Protein AF-G9X1Z3-F1 (afdb_monomer)

Organism: NCBI:txid796937

Foldseek 3Di:
DDAQLRDDLVNLLVLLLVLCVVQDVDPVVSVVVQVLLVQLLVLLVQLCVLLVDPDPLLNSLLNSLSSQLCSQCRPPPPCRLVCSLVVCCVSVVDPDPDPQGSSNLSSLLSNCLDDAQQDDPVNLLSSLSSNLSSLLVCVVVVNVVSSVVSNVVSLVRSVVNCVVVVPPCSVSSVVSSVVSSVVSNVVSD

Radius of gyration: 15.89 Å; Cα contacts (8 Å, |Δi|>4): 219; chains: 1; bounding box: 37×39×38 Å

Sequence (189 aa):
MESIISIKKEKCFKILEKYLEETCKNKKKIKELIKHTERVLKICKKIINCFDINDKYTKKIIYRSAIFHDIGKFKYGEEHNKKAKEVLDKILKEKEESKYGDLEKIYLIIKYHRNEFEPDEDIAIPSAILRIADKIDKINKNKFDEFVDTYTSSMRKIKKNFKENNINDYEKLREACEIVKIQTIIKNI

InterPro domains:
  IPR003607 HD/PDEase domain [SM00471] (29-148)
  IPR006674 HD domain [PF01966] (34-137)
  IPR006674 HD domain [PS51831] (33-139)

Nearest PDB structures (foldseek):
  6e9r-assembly1_B  TM=3.502E-01  e=2.681E+00  synthetic construct
  5cwk-assembly1_A  TM=2.942E-01  e=5.753E+00  synthetic construct
  6g9x-assembly2_B  TM=2.069E-01  e=3.068E+00  Syntrophobacter fumaroxidans MPOB

Solvent-accessible surface area (backbone atoms only — not comparable to full-atom values): 10313 Å² total; per-residue (Å²): 112,83,56,71,79,72,54,52,71,70,56,50,51,52,54,51,50,53,52,44,56,76,52,38,91,51,64,66,61,48,53,52,50,52,55,47,31,54,50,24,38,53,41,34,54,50,29,40,59,62,54,63,69,77,58,68,64,62,54,39,45,40,49,52,23,34,65,45,39,65,68,26,37,73,79,46,52,92,50,9,29,77,40,30,49,69,52,48,52,69,75,62,61,64,80,72,94,56,100,75,37,73,64,51,57,29,31,52,30,22,36,39,42,48,92,65,55,80,63,57,80,96,42,34,65,52,16,50,43,47,28,50,20,55,33,54,45,29,53,85,66,76,33,56,72,66,22,56,56,53,41,53,55,48,51,52,41,50,51,50,41,27,62,77,67,71,45,85,55,52,65,56,48,49,52,16,44,51,54,49,46,51,58,53,52,64,74,75,109

Structure (mmCIF, N/CA/C/O backbone):
data_AF-G9X1Z3-F1
#
_entry.id   AF-G9X1Z3-F1
#
loop_
_atom_site.group_PDB
_atom_site.id
_atom_site.type_symbol
_atom_site.label_atom_id
_atom_site.label_alt_id
_atom_site.label_comp_id
_atom_site.label_asym_id
_atom_site.label_entity_id
_atom_site.label_seq_id
_atom_site.pdbx_PDB_ins_code
_atom_site.Cartn_x
_atom_site.Cartn_y
_atom_site.Cartn_z
_atom_site.occupancy
_atom_site.B_iso_or_equiv
_atom_site.auth_seq_id
_atom_site.auth_comp_id
_atom_site.auth_asym_id
_atom_site.auth_atom_id
_atom_site.pdbx_PDB_model_num
ATOM 1 N N . MET A 1 1 ? -1.599 -18.946 15.234 1.00 53.97 1 MET A N 1
ATOM 2 C CA . MET A 1 1 ? -2.568 -17.954 14.718 1.00 53.97 1 MET A CA 1
ATOM 3 C C . MET A 1 1 ? -2.408 -17.941 13.204 1.00 53.97 1 MET A C 1
ATOM 5 O O . MET A 1 1 ? -1.302 -18.191 12.748 1.00 53.97 1 MET A O 1
ATOM 9 N N . GLU A 1 2 ? -3.495 -17.793 12.451 1.00 61.78 2 GLU A N 1
ATOM 10 C CA . GLU A 1 2 ? -3.495 -17.772 10.977 1.00 61.78 2 GLU A CA 1
ATOM 11 C C . GLU A 1 2 ? -2.609 -16.632 10.453 1.00 61.78 2 GLU A C 1
ATOM 13 O O . GLU A 1 2 ? -2.815 -15.499 10.879 1.00 61.78 2 GLU A O 1
ATOM 18 N N . SER A 1 3 ? -1.676 -16.906 9.533 1.00 76.94 3 SER A N 1
ATOM 19 C CA . SER A 1 3 ? -0.857 -15.850 8.914 1.00 76.94 3 SER A CA 1
ATOM 20 C C . SER A 1 3 ? -1.751 -14.817 8.208 1.00 76.94 3 SER A C 1
ATOM 22 O O . SER A 1 3 ? -2.775 -15.164 7.602 1.00 76.94 3 SER A O 1
ATOM 24 N N . ILE A 1 4 ? -1.389 -13.538 8.261 1.00 83.25 4 ILE A N 1
ATOM 25 C CA . ILE A 1 4 ? -2.142 -12.400 7.711 1.00 83.25 4 ILE A CA 1
ATOM 26 C C . ILE A 1 4 ? -2.564 -12.561 6.235 1.00 83.25 4 ILE A C 1
ATOM 28 O O . ILE A 1 4 ? -3.628 -12.069 5.828 1.00 83.25 4 ILE A O 1
ATOM 32 N N . ILE A 1 5 ? -1.807 -13.302 5.417 1.00 87.00 5 ILE A N 1
ATOM 33 C CA . ILE A 1 5 ? -2.171 -13.595 4.014 1.00 87.00 5 ILE A CA 1
ATOM 34 C C . ILE A 1 5 ? -3.283 -14.649 3.874 1.00 87.00 5 ILE A C 1
ATOM 36 O O . ILE A 1 5 ? -3.917 -14.759 2.811 1.00 87.00 5 ILE A O 1
ATOM 40 N N . SER A 1 6 ? -3.535 -15.435 4.922 1.00 86.00 6 SER A N 1
ATOM 41 C CA . SER A 1 6 ? -4.615 -16.427 4.988 1.00 86.00 6 SER A CA 1
ATOM 42 C C . SER A 1 6 ? -5.929 -15.822 5.496 1.00 86.00 6 SER A C 1
ATOM 44 O O . SER A 1 6 ? -7.009 -16.269 5.102 1.00 86.00 6 SER A O 1
ATOM 46 N N . ILE A 1 7 ? -5.857 -14.726 6.262 1.00 87.19 7 ILE A N 1
ATOM 47 C CA . ILE A 1 7 ? -7.027 -13.979 6.736 1.00 87.19 7 ILE A CA 1
ATOM 48 C C . ILE A 1 7 ? -7.832 -13.466 5.536 1.00 87.19 7 ILE A C 1
ATOM 50 O O . ILE A 1 7 ? -7.290 -12.838 4.626 1.00 87.19 7 ILE A O 1
ATOM 54 N N . LYS A 1 8 ? -9.150 -13.705 5.518 1.00 91.19 8 LYS A N 1
ATOM 55 C CA . LYS A 1 8 ? -10.051 -13.177 4.476 1.00 91.19 8 LYS A CA 1
ATOM 56 C C . LYS A 1 8 ? -10.052 -11.644 4.476 1.00 91.19 8 LYS A C 1
ATOM 58 O O . LYS A 1 8 ? -10.010 -11.017 5.530 1.00 91.19 8 LYS A O 1
ATOM 63 N N . LYS A 1 9 ? -10.174 -11.030 3.294 1.00 92.88 9 LYS A N 1
ATOM 64 C CA . LYS A 1 9 ? -10.149 -9.564 3.110 1.00 92.88 9 LYS A CA 1
ATOM 65 C C . LYS A 1 9 ? -11.167 -8.852 4.014 1.00 92.88 9 LYS A C 1
ATOM 67 O O . LYS A 1 9 ? -10.849 -7.841 4.624 1.00 92.88 9 LYS A O 1
ATOM 72 N N . GLU A 1 10 ? -12.370 -9.404 4.128 1.00 94.56 10 GLU A N 1
ATOM 73 C CA . GLU A 1 10 ? -13.462 -8.886 4.958 1.00 94.56 10 GLU A CA 1
ATOM 74 C C . GLU A 1 10 ? -13.089 -8.907 6.448 1.00 94.56 10 GLU A C 1
ATOM 76 O O . GLU A 1 10 ? -13.385 -7.967 7.180 1.00 94.56 10 GLU A O 1
ATOM 81 N N . LYS A 1 11 ? -12.383 -9.955 6.896 1.00 93.38 11 LYS A N 1
ATOM 82 C CA . LYS A 1 11 ? -11.869 -10.063 8.268 1.00 93.38 11 LYS A CA 1
ATOM 83 C C . LYS A 1 11 ? -10.757 -9.034 8.516 1.00 93.38 11 LYS A C 1
ATOM 85 O O . LYS A 1 11 ? -10.746 -8.440 9.585 1.00 93.38 11 LYS A O 1
ATOM 90 N N . CYS A 1 12 ? -9.903 -8.733 7.532 1.00 94.44 12 CYS A N 1
ATOM 91 C CA . CYS A 1 12 ? -8.912 -7.652 7.650 1.00 94.44 12 CYS A CA 1
ATOM 92 C C . CYS A 1 12 ? -9.558 -6.273 7.842 1.00 94.44 12 CYS A C 1
ATOM 94 O O . CYS A 1 12 ? -9.119 -5.522 8.706 1.00 94.44 12 CYS A O 1
ATOM 96 N N . PHE A 1 13 ? -10.618 -5.951 7.091 1.00 96.88 13 PHE A N 1
ATOM 97 C CA . PHE A 1 13 ? -11.347 -4.691 7.286 1.00 96.88 13 PHE A CA 1
ATOM 98 C C . PHE A 1 13 ? -12.010 -4.611 8.663 1.00 96.88 13 PHE A C 1
ATOM 100 O O . PHE A 1 13 ? -11.907 -3.576 9.308 1.00 96.88 13 PHE A O 1
ATOM 107 N N . LYS A 1 14 ? -12.602 -5.706 9.160 1.00 95.69 14 LYS A N 1
ATOM 108 C CA . LYS A 1 14 ? -13.144 -5.754 10.531 1.00 95.69 14 LYS A CA 1
ATOM 109 C C . LYS A 1 14 ? -12.066 -5.515 11.592 1.00 95.69 14 LYS A C 1
ATOM 111 O O . LYS A 1 14 ? -12.318 -4.829 12.576 1.00 95.69 14 LYS A O 1
ATOM 116 N N . ILE A 1 15 ? -10.870 -6.077 11.396 1.00 94.00 15 ILE A N 1
ATOM 117 C CA . ILE A 1 15 ? -9.722 -5.863 12.289 1.00 94.00 15 ILE A CA 1
ATOM 118 C C . ILE A 1 15 ? -9.295 -4.389 12.275 1.00 94.00 15 ILE A C 1
ATOM 120 O O . ILE A 1 15 ? -9.114 -3.799 13.338 1.00 94.00 15 ILE A O 1
ATOM 124 N N . LEU A 1 16 ? -9.170 -3.794 11.083 1.00 95.88 16 LEU A N 1
ATOM 125 C CA . LEU A 1 16 ? -8.851 -2.377 10.919 1.00 95.88 16 LEU A CA 1
ATOM 126 C C . LEU A 1 16 ? -9.894 -1.493 11.611 1.00 95.88 16 LEU A C 1
ATOM 128 O O . LEU A 1 16 ? -9.532 -0.668 12.440 1.00 95.88 16 LEU A O 1
ATOM 132 N N . GLU A 1 17 ? -11.176 -1.680 11.295 1.00 96.19 17 GLU A N 1
ATOM 133 C CA . GLU A 1 17 ? -12.277 -0.876 11.830 1.00 96.19 17 GLU A CA 1
ATOM 134 C C . GLU A 1 17 ? -12.308 -0.922 13.359 1.00 96.19 17 GLU A C 1
ATOM 136 O O . GLU A 1 17 ? -12.287 0.131 13.993 1.00 96.19 17 GLU A O 1
ATOM 141 N N . LYS A 1 18 ? -12.210 -2.123 13.946 1.00 95.06 18 LYS A N 1
ATOM 142 C CA . LYS A 1 18 ? -12.148 -2.296 15.401 1.00 95.06 18 LYS A CA 1
ATOM 143 C C . LYS A 1 18 ? -11.001 -1.495 16.028 1.00 95.06 18 LYS A C 1
ATOM 145 O O . LYS A 1 18 ? -11.205 -0.791 17.011 1.00 95.06 18 LYS A O 1
ATOM 150 N N . TYR A 1 19 ? -9.798 -1.562 15.455 1.00 95.06 19 TYR A N 1
ATOM 151 C CA . TYR A 1 19 ? -8.656 -0.814 15.987 1.00 95.06 19 TYR A CA 1
ATOM 152 C C . TYR A 1 19 ? -8.816 0.708 15.841 1.00 95.06 19 TYR A C 1
ATOM 154 O O . TYR A 1 19 ? -8.427 1.480 16.723 1.00 95.06 19 TYR A O 1
ATOM 162 N N . LEU A 1 20 ? -9.399 1.171 14.734 1.00 95.69 20 LEU A N 1
ATOM 163 C CA . LEU A 1 20 ? -9.666 2.594 14.529 1.00 95.69 20 LEU A CA 1
ATOM 164 C C . LEU A 1 20 ? -10.712 3.120 15.521 1.00 95.69 20 LEU A C 1
ATOM 166 O O . LEU A 1 20 ? -10.558 4.235 16.015 1.00 95.69 20 LEU A O 1
ATOM 170 N N . GLU A 1 21 ? -11.729 2.324 15.857 1.00 95.38 21 GLU A N 1
ATOM 171 C CA . GLU A 1 21 ? -12.723 2.647 16.891 1.00 95.38 21 GLU A CA 1
ATOM 172 C C . GLU A 1 21 ? -12.109 2.707 18.298 1.00 95.38 21 GLU A C 1
ATOM 174 O O . GLU A 1 21 ? -12.459 3.586 19.087 1.00 95.38 21 GLU A O 1
ATOM 179 N N . GLU A 1 22 ? -11.141 1.837 18.599 1.00 94.19 22 GLU A N 1
ATOM 180 C CA . GLU A 1 22 ? -10.383 1.872 19.859 1.00 94.19 22 GLU A CA 1
ATOM 181 C C . GLU A 1 22 ? -9.473 3.111 19.971 1.00 94.19 22 GLU A C 1
ATOM 183 O O . GLU A 1 22 ? -9.178 3.570 21.075 1.00 94.19 22 GLU A O 1
ATOM 188 N N . THR A 1 23 ? -9.026 3.676 18.843 1.00 93.88 23 THR A N 1
ATOM 189 C CA . THR A 1 23 ? -8.049 4.783 18.807 1.00 93.88 23 THR A CA 1
ATOM 190 C C . THR A 1 23 ? -8.637 6.143 18.433 1.00 93.88 23 THR A C 1
ATOM 192 O O . THR A 1 23 ? -7.968 7.164 18.598 1.00 93.88 23 THR A O 1
ATOM 195 N N . CYS A 1 24 ? -9.887 6.204 17.969 1.00 94.75 24 CYS A N 1
ATOM 196 C CA . CYS A 1 24 ? -10.559 7.443 17.597 1.00 94.75 24 CYS A CA 1
ATOM 197 C C . CYS A 1 24 ? -12.039 7.426 17.991 1.00 94.75 24 CYS A C 1
ATOM 199 O O . CYS A 1 24 ? -12.812 6.588 17.549 1.00 94.75 24 CYS A O 1
ATOM 201 N N . LYS A 1 25 ? -12.493 8.433 18.747 1.00 94.00 25 LYS A N 1
ATOM 202 C CA . LYS A 1 25 ? -13.923 8.576 19.087 1.00 94.00 25 LYS A CA 1
ATOM 203 C C . LYS A 1 25 ? -14.764 9.167 17.944 1.00 94.00 25 LYS A C 1
ATOM 205 O O . LYS A 1 25 ? -15.992 9.123 17.981 1.00 94.00 25 LYS A O 1
ATOM 210 N N . ASN A 1 26 ? -14.129 9.750 16.923 1.00 96.38 26 ASN A N 1
ATOM 211 C CA . ASN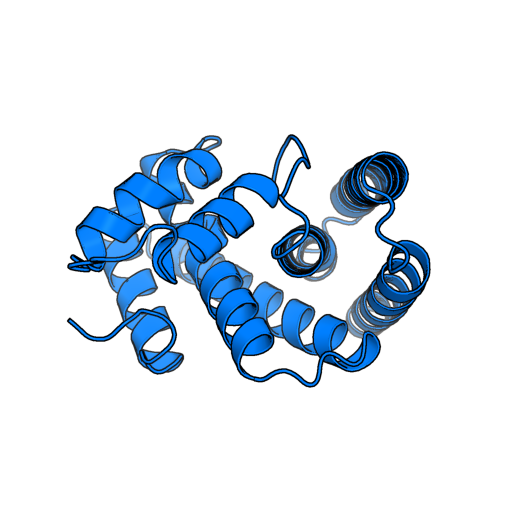 A 1 26 ? -14.828 10.427 15.832 1.00 96.38 26 ASN A CA 1
ATOM 212 C C . ASN A 1 26 ? -15.196 9.442 14.709 1.00 96.38 26 ASN A C 1
ATOM 214 O O . ASN A 1 26 ? -14.417 9.204 13.783 1.00 96.38 26 ASN A O 1
ATOM 218 N N . LYS A 1 27 ? -16.436 8.939 14.749 1.00 95.19 27 LYS A N 1
ATOM 219 C CA . LYS A 1 27 ? -16.981 8.003 13.748 1.00 95.19 27 LYS A CA 1
ATOM 220 C C . LYS A 1 27 ? -16.927 8.526 12.308 1.00 95.19 27 LYS A C 1
ATOM 222 O O . LYS A 1 27 ? -16.783 7.730 11.384 1.00 95.19 27 LYS A O 1
ATOM 227 N N . LYS A 1 28 ? -17.036 9.844 12.086 1.00 96.94 28 LYS A N 1
ATOM 228 C CA . LYS A 1 28 ? -16.938 10.433 10.738 1.00 96.94 28 LYS A CA 1
ATOM 229 C C . LYS A 1 28 ? -15.520 10.277 10.184 1.00 96.94 28 LYS A C 1
ATOM 231 O O . LYS A 1 28 ? -15.372 9.779 9.073 1.00 96.94 28 LYS A O 1
ATOM 236 N N . LYS A 1 29 ? -14.498 10.606 10.984 1.00 96.56 29 LYS A N 1
ATOM 237 C CA . LYS A 1 29 ? -13.087 10.430 10.599 1.00 96.56 29 LYS A CA 1
ATOM 238 C C . LYS A 1 29 ? -12.749 8.964 10.319 1.00 96.56 29 LYS A C 1
ATOM 240 O O . LYS A 1 29 ? -12.079 8.685 9.331 1.00 96.56 29 LYS A O 1
ATOM 245 N N . ILE A 1 30 ? -13.250 8.032 11.136 1.00 97.19 30 ILE A N 1
ATOM 246 C CA . ILE A 1 30 ? -13.068 6.588 10.899 1.00 97.19 30 ILE A CA 1
ATOM 247 C C . ILE A 1 30 ? -13.660 6.189 9.544 1.00 97.19 30 ILE A C 1
ATOM 249 O O . ILE A 1 30 ? -12.961 5.611 8.717 1.00 97.19 30 ILE A O 1
ATOM 253 N N . LYS A 1 31 ? -14.921 6.557 9.274 1.00 97.31 31 LYS A N 1
ATOM 254 C CA . LYS A 1 31 ? -15.580 6.263 7.990 1.00 97.31 31 LYS A CA 1
ATOM 255 C C . LYS A 1 31 ? -14.834 6.861 6.796 1.00 97.31 31 LYS A C 1
ATOM 257 O O . LYS A 1 31 ? -14.753 6.226 5.749 1.00 97.31 31 LYS A O 1
ATOM 262 N N . GLU A 1 32 ? -14.304 8.075 6.926 1.00 97.00 32 GLU A N 1
ATOM 263 C CA . GLU A 1 32 ? -13.501 8.717 5.880 1.00 97.00 32 GLU A CA 1
ATOM 264 C C . GLU A 1 32 ? -12.195 7.961 5.609 1.00 97.00 32 GLU A C 1
ATOM 266 O O . GLU A 1 32 ? -11.843 7.771 4.442 1.00 97.00 32 GLU A O 1
ATOM 271 N N . LEU A 1 33 ? -11.519 7.487 6.662 1.00 97.50 33 LEU A N 1
ATOM 272 C CA . LEU A 1 33 ? -10.296 6.695 6.547 1.00 97.50 33 LEU A CA 1
ATOM 273 C C . LEU A 1 33 ? -10.569 5.322 5.919 1.00 97.50 33 LEU A C 1
ATOM 275 O O . LEU A 1 33 ? -9.884 4.949 4.976 1.00 97.50 33 LEU A O 1
ATOM 279 N N . ILE A 1 34 ? -11.633 4.625 6.332 1.00 98.12 34 ILE A N 1
ATOM 280 C CA . ILE A 1 34 ? -12.047 3.358 5.706 1.00 98.12 34 ILE A CA 1
ATOM 281 C C . ILE A 1 34 ? -12.359 3.551 4.216 1.00 98.12 34 ILE A C 1
ATOM 283 O O . ILE A 1 34 ? -11.848 2.805 3.382 1.00 98.12 34 ILE A O 1
ATOM 287 N N . LYS A 1 35 ? -13.120 4.592 3.848 1.00 98.12 35 LYS A N 1
ATOM 288 C CA . LYS A 1 35 ? -13.401 4.902 2.434 1.00 98.12 35 LYS A CA 1
ATOM 289 C C . LYS A 1 35 ? -12.125 5.189 1.640 1.00 98.12 35 LYS A C 1
ATOM 291 O O . LYS A 1 35 ? -12.037 4.821 0.472 1.00 98.12 35 LYS A O 1
ATOM 296 N N . HIS A 1 36 ? -11.155 5.875 2.243 1.00 97.81 36 HIS A N 1
ATOM 297 C CA . HIS A 1 36 ? -9.843 6.092 1.636 1.00 97.81 36 HIS A CA 1
ATOM 298 C C . HIS A 1 36 ? -9.115 4.762 1.404 1.00 97.81 36 HIS A C 1
ATOM 300 O O . HIS A 1 36 ? -8.759 4.461 0.266 1.00 97.81 36 HIS A O 1
ATOM 306 N N . THR A 1 37 ? -9.016 3.913 2.426 1.00 98.44 37 THR A N 1
ATOM 307 C CA . THR A 1 37 ? -8.438 2.568 2.332 1.00 98.44 37 THR A CA 1
ATOM 308 C C . THR A 1 37 ? -9.085 1.720 1.229 1.00 98.44 37 THR A C 1
ATOM 310 O O . THR A 1 37 ? -8.386 1.069 0.451 1.00 98.44 37 THR A O 1
ATOM 313 N N . GLU A 1 38 ? -10.415 1.739 1.104 1.00 98.56 38 GLU A N 1
ATOM 314 C CA . GLU A 1 38 ? -11.135 1.017 0.047 1.00 98.56 38 GLU A CA 1
ATOM 315 C C . GLU A 1 38 ? -10.775 1.513 -1.359 1.00 98.56 38 GLU A C 1
ATOM 317 O O . GLU A 1 38 ? -10.574 0.704 -2.274 1.00 98.56 38 GLU A O 1
ATOM 322 N N . ARG A 1 39 ? -10.671 2.837 -1.545 1.00 98.44 39 ARG A N 1
ATOM 323 C CA . ARG A 1 39 ? -10.276 3.428 -2.830 1.00 98.44 39 ARG A CA 1
ATOM 324 C C . ARG A 1 39 ? -8.820 3.119 -3.163 1.00 98.44 39 ARG A C 1
ATOM 326 O O . ARG A 1 39 ? -8.563 2.689 -4.286 1.00 98.44 39 ARG A O 1
ATOM 333 N N . VAL A 1 40 ? -7.902 3.227 -2.201 1.00 98.69 40 VAL A N 1
ATOM 334 C CA . VAL A 1 40 ? -6.490 2.840 -2.376 1.00 98.69 40 VAL A CA 1
ATOM 335 C C . VAL A 1 40 ? -6.382 1.368 -2.769 1.00 98.69 40 VAL A C 1
ATOM 337 O O . VAL A 1 40 ? -5.766 1.053 -3.783 1.00 98.69 40 VAL A O 1
ATOM 340 N N . LEU A 1 41 ? -7.069 0.460 -2.066 1.00 98.75 41 LEU A N 1
ATOM 341 C CA . LEU A 1 41 ? -7.098 -0.963 -2.423 1.00 98.75 41 LEU A CA 1
ATOM 342 C C . LEU A 1 41 ? -7.620 -1.191 -3.851 1.00 98.75 41 LEU A C 1
ATOM 344 O O . LEU A 1 41 ? -7.107 -2.048 -4.577 1.00 98.75 41 LEU A O 1
ATOM 348 N N . LYS A 1 42 ? -8.647 -0.444 -4.270 1.00 98.50 42 LYS A N 1
ATOM 349 C CA . LYS A 1 42 ? -9.174 -0.511 -5.638 1.00 98.50 42 LYS A CA 1
ATOM 350 C C . LYS A 1 42 ? -8.154 -0.020 -6.666 1.00 98.50 42 LYS A C 1
ATOM 352 O O . LYS A 1 42 ? -8.032 -0.645 -7.716 1.00 98.50 42 LYS A O 1
ATOM 357 N N . ILE A 1 43 ? -7.424 1.054 -6.375 1.00 98.81 43 ILE A N 1
ATOM 358 C CA . ILE A 1 43 ? -6.368 1.577 -7.247 1.00 98.81 43 ILE A CA 1
ATOM 359 C C . ILE A 1 43 ? -5.211 0.572 -7.340 1.00 98.81 43 ILE A C 1
ATOM 361 O O . ILE A 1 43 ? -4.822 0.231 -8.454 1.00 98.81 43 ILE A O 1
ATOM 365 N N . CYS A 1 44 ? -4.752 -0.006 -6.221 1.00 98.81 44 CYS A N 1
ATOM 366 C CA . CYS A 1 44 ? -3.740 -1.069 -6.222 1.00 98.81 44 CYS A CA 1
ATOM 367 C C . CYS A 1 44 ? -4.135 -2.223 -7.150 1.00 98.81 44 CYS A C 1
ATOM 369 O O . CYS A 1 44 ? -3.330 -2.662 -7.962 1.00 98.81 44 CYS A O 1
ATOM 371 N N . LYS A 1 45 ? -5.388 -2.697 -7.075 1.00 98.62 45 LYS A N 1
ATOM 372 C CA . LYS A 1 45 ? -5.894 -3.768 -7.953 1.00 98.62 45 LYS A CA 1
ATOM 373 C C . LYS A 1 45 ? -5.822 -3.408 -9.434 1.00 98.62 45 LYS A C 1
ATOM 375 O O . LYS A 1 45 ? -5.487 -4.266 -10.239 1.00 98.62 45 LYS A O 1
ATOM 380 N N . LYS A 1 46 ? -6.132 -2.160 -9.792 1.00 98.62 46 LYS A N 1
ATOM 381 C CA . LYS A 1 46 ? -6.018 -1.702 -11.180 1.00 98.62 46 LYS A CA 1
ATOM 382 C C . LYS A 1 46 ? -4.562 -1.680 -11.643 1.00 98.62 46 LYS A C 1
ATOM 384 O O . LYS A 1 46 ? -4.284 -2.203 -12.712 1.00 98.62 46 LYS A O 1
ATOM 389 N N . ILE A 1 47 ? -3.651 -1.140 -10.828 1.00 98.75 47 ILE A N 1
ATOM 390 C CA . ILE A 1 47 ? -2.220 -1.080 -11.168 1.00 98.75 47 ILE A CA 1
ATOM 391 C C . ILE A 1 47 ? -1.658 -2.496 -11.320 1.00 98.75 47 ILE A C 1
ATOM 393 O O . ILE A 1 47 ? -1.007 -2.778 -12.314 1.00 98.75 47 ILE A O 1
ATOM 397 N N . ILE A 1 48 ? -1.979 -3.403 -10.391 1.00 98.56 48 ILE A N 1
ATOM 398 C CA . ILE A 1 48 ? -1.623 -4.832 -10.449 1.00 98.56 48 ILE A CA 1
ATOM 399 C C . ILE A 1 48 ? -2.041 -5.466 -11.777 1.00 98.56 48 ILE A C 1
ATOM 401 O O . ILE A 1 48 ? -1.263 -6.216 -12.357 1.00 98.56 48 ILE A O 1
ATOM 405 N N . ASN A 1 49 ? -3.258 -5.174 -12.244 1.00 98.19 49 ASN A N 1
ATOM 406 C CA . ASN A 1 49 ? -3.762 -5.712 -13.503 1.00 98.19 49 ASN A CA 1
ATOM 407 C C . ASN A 1 49 ? -3.033 -5.103 -14.709 1.00 98.19 49 ASN A C 1
ATOM 409 O O . ASN A 1 49 ? -2.650 -5.840 -15.605 1.00 98.19 49 ASN A O 1
ATOM 413 N N . CYS A 1 50 ? -2.813 -3.783 -14.733 1.00 98.25 50 CYS A N 1
ATOM 414 C CA . CYS A 1 50 ? -2.083 -3.123 -15.822 1.00 98.25 50 CY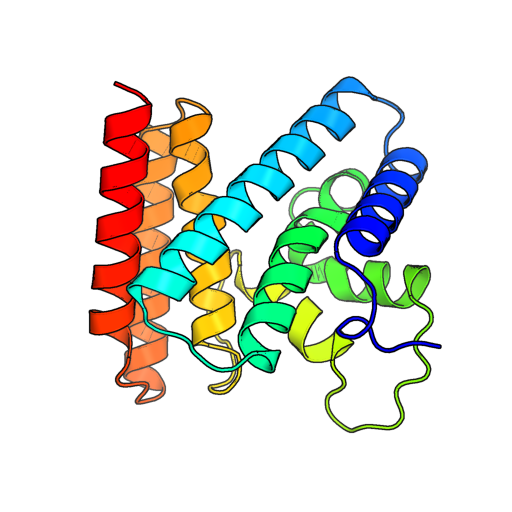S A CA 1
ATOM 415 C C . CYS A 1 50 ? -0.598 -3.520 -15.872 1.00 98.25 50 CYS A C 1
ATOM 417 O O . CYS A 1 50 ? -0.018 -3.572 -16.948 1.00 98.25 50 CYS A O 1
ATOM 419 N N . PHE A 1 51 ? 0.009 -3.806 -14.719 1.00 97.81 51 PHE A N 1
ATOM 420 C CA . PHE A 1 51 ? 1.390 -4.278 -14.609 1.00 97.81 51 PHE A CA 1
ATOM 421 C C . PHE A 1 51 ? 1.531 -5.789 -14.872 1.00 97.81 51 PHE A C 1
ATOM 423 O O . PHE A 1 51 ? 2.646 -6.284 -15.021 1.00 97.81 51 PHE A O 1
ATOM 430 N N . ASP A 1 52 ? 0.417 -6.522 -14.942 1.00 96.94 52 ASP A N 1
ATOM 431 C CA . ASP A 1 52 ? 0.382 -7.971 -15.163 1.00 96.94 52 ASP A CA 1
ATOM 432 C C . ASP A 1 52 ? 1.095 -8.787 -14.062 1.00 96.94 52 ASP A C 1
ATOM 434 O O . ASP A 1 52 ? 1.855 -9.721 -14.314 1.00 96.94 52 ASP A O 1
ATOM 438 N N . ILE A 1 53 ? 0.855 -8.447 -12.787 1.00 96.44 53 ILE A N 1
ATOM 439 C CA . ILE A 1 53 ? 1.241 -9.355 -11.693 1.00 96.44 53 ILE A CA 1
ATOM 440 C C . ILE A 1 53 ? 0.276 -10.535 -11.725 1.00 96.44 53 ILE A C 1
ATOM 442 O O . ILE A 1 53 ? -0.918 -10.353 -11.490 1.00 96.44 53 ILE A O 1
ATOM 446 N N . ASN A 1 54 ? 0.778 -11.752 -11.937 1.00 93.88 54 ASN A N 1
ATOM 447 C CA . ASN A 1 54 ? -0.037 -12.971 -11.899 1.00 93.88 54 ASN A CA 1
ATOM 448 C C . ASN A 1 54 ? 0.083 -13.750 -10.587 1.00 93.88 54 ASN A C 1
ATOM 450 O O . ASN A 1 54 ? -0.877 -14.414 -10.186 1.00 93.88 54 ASN A O 1
ATOM 454 N N . ASP A 1 55 ? 1.179 -13.557 -9.853 1.00 94.94 55 ASP A N 1
ATOM 455 C CA . ASP A 1 55 ? 1.410 -14.208 -8.568 1.00 94.94 55 ASP A CA 1
ATOM 456 C C . ASP A 1 55 ? 0.339 -13.848 -7.516 1.00 94.94 55 ASP A C 1
ATOM 458 O O . ASP A 1 55 ? 0.100 -12.687 -7.159 1.00 94.94 55 ASP A O 1
ATOM 462 N N . LYS A 1 56 ? -0.321 -14.887 -6.997 1.00 94.56 56 LYS A N 1
ATOM 463 C CA . LYS A 1 56 ? -1.398 -14.776 -6.007 1.00 94.56 56 LYS A CA 1
ATOM 464 C C . LYS A 1 56 ? -0.874 -14.313 -4.650 1.00 94.56 56 LYS A C 1
ATOM 466 O O . LYS A 1 56 ? -1.614 -13.641 -3.927 1.00 94.56 56 LYS A O 1
ATOM 471 N N . TYR A 1 57 ? 0.356 -14.678 -4.295 1.00 93.62 57 TYR A N 1
ATOM 472 C CA . TYR A 1 57 ? 0.961 -14.301 -3.023 1.00 93.62 57 TYR A CA 1
ATOM 473 C C . TYR A 1 57 ? 1.249 -12.793 -2.980 1.00 93.62 57 TYR A C 1
ATOM 475 O O . TYR A 1 57 ? 0.721 -12.088 -2.118 1.00 93.62 57 TYR A O 1
ATOM 483 N N . THR A 1 58 ? 1.941 -12.267 -3.988 1.00 95.75 58 THR A N 1
ATOM 484 C CA . THR A 1 58 ? 2.260 -10.842 -4.147 1.00 95.75 58 THR A CA 1
ATOM 485 C C . THR A 1 58 ? 0.996 -9.987 -4.162 1.00 95.75 58 THR A C 1
ATOM 487 O O . THR A 1 58 ? 0.909 -8.981 -3.455 1.00 95.75 58 THR A O 1
ATOM 490 N N . LYS A 1 59 ? -0.051 -10.425 -4.881 1.00 97.19 59 LYS A N 1
ATOM 491 C CA . LYS A 1 59 ? -1.372 -9.770 -4.844 1.00 97.19 59 LYS A CA 1
ATOM 492 C C . LYS A 1 59 ? -1.912 -9.654 -3.421 1.00 97.19 59 LYS A C 1
ATOM 494 O O . LYS A 1 59 ? -2.381 -8.588 -3.026 1.00 97.19 59 LYS A O 1
ATOM 499 N N . LYS A 1 60 ? -1.866 -10.742 -2.645 1.00 96.00 60 LYS A N 1
ATOM 500 C CA . LYS A 1 60 ? -2.346 -10.746 -1.258 1.00 96.00 60 LYS A CA 1
ATOM 501 C C . LYS A 1 60 ? -1.530 -9.806 -0.381 1.00 96.00 60 LYS A C 1
ATOM 503 O O . LYS A 1 60 ? -2.152 -9.037 0.347 1.00 96.00 60 LYS A O 1
ATOM 508 N N . ILE A 1 61 ? -0.202 -9.827 -0.484 1.00 95.88 61 ILE A N 1
ATOM 509 C CA . ILE A 1 61 ? 0.685 -8.919 0.254 1.00 95.88 61 ILE A CA 1
ATOM 510 C C . ILE A 1 61 ? 0.296 -7.461 -0.018 1.00 95.88 61 ILE A C 1
ATOM 512 O O . ILE A 1 61 ? -0.060 -6.747 0.918 1.00 95.88 61 ILE A O 1
ATOM 516 N N . ILE A 1 62 ? 0.194 -7.052 -1.289 1.00 98.25 62 ILE A N 1
ATOM 517 C CA . ILE A 1 62 ? -0.213 -5.683 -1.653 1.00 98.25 62 ILE A CA 1
ATOM 518 C C . ILE A 1 62 ? -1.601 -5.346 -1.095 1.00 98.25 62 ILE A C 1
ATOM 520 O O . ILE A 1 62 ? -1.820 -4.248 -0.584 1.00 98.25 62 ILE A O 1
ATOM 524 N N . TYR A 1 63 ? -2.560 -6.276 -1.159 1.00 98.06 63 TYR A N 1
ATOM 525 C CA . TYR A 1 63 ? -3.903 -6.033 -0.629 1.00 98.06 63 TYR A CA 1
ATOM 526 C C . TYR A 1 63 ? -3.910 -5.845 0.886 1.00 98.06 63 TYR A C 1
ATOM 528 O O . TYR A 1 63 ? -4.661 -5.006 1.378 1.00 98.06 63 TYR A O 1
ATOM 536 N N . ARG A 1 64 ? -3.121 -6.622 1.636 1.00 96.56 64 ARG A N 1
ATOM 537 C CA . ARG A 1 64 ? -3.026 -6.482 3.095 1.0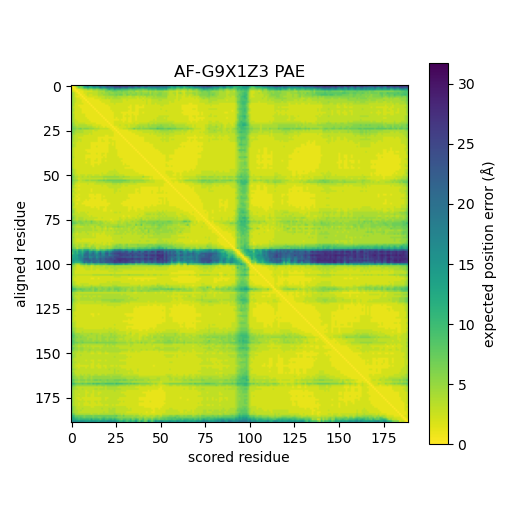0 96.56 64 ARG A CA 1
ATOM 538 C C . ARG A 1 64 ? -2.322 -5.186 3.473 1.00 96.56 64 ARG A C 1
ATOM 540 O O . ARG A 1 64 ? -2.852 -4.456 4.306 1.00 96.56 64 ARG A O 1
ATOM 547 N N . SER A 1 65 ? -1.229 -4.847 2.795 1.00 97.75 65 SER A N 1
ATOM 548 C CA . SER A 1 65 ? -0.551 -3.566 2.988 1.00 97.75 65 SER A CA 1
ATOM 549 C C . SER A 1 65 ? -1.474 -2.389 2.686 1.00 97.75 65 SER A C 1
ATOM 551 O O . SER A 1 65 ? -1.562 -1.478 3.496 1.00 97.75 65 SER A O 1
ATOM 553 N N . ALA A 1 66 ? -2.248 -2.431 1.596 1.00 98.62 66 ALA A N 1
ATOM 554 C CA . ALA A 1 66 ? -3.218 -1.383 1.279 1.00 98.62 66 ALA A CA 1
ATOM 555 C C . ALA A 1 66 ? -4.308 -1.236 2.348 1.00 98.62 66 ALA A C 1
ATOM 557 O O . ALA A 1 66 ? -4.665 -0.111 2.691 1.00 98.62 66 ALA A O 1
ATOM 558 N N . ILE A 1 67 ? -4.811 -2.346 2.901 1.00 98.44 67 ILE A N 1
ATOM 559 C CA . ILE A 1 67 ? -5.812 -2.310 3.976 1.00 98.44 67 ILE A CA 1
ATOM 560 C C . ILE A 1 67 ? -5.237 -1.640 5.228 1.00 98.44 67 ILE A C 1
ATOM 562 O O . ILE A 1 67 ? -5.895 -0.796 5.825 1.00 98.44 67 ILE A O 1
ATOM 566 N N . PHE A 1 68 ? -4.004 -1.968 5.606 1.00 97.44 68 PHE A N 1
ATOM 567 C CA . PHE A 1 68 ? -3.432 -1.527 6.877 1.00 97.44 68 PHE A CA 1
ATOM 568 C C . PHE A 1 68 ? -2.495 -0.310 6.789 1.00 97.44 68 PHE A C 1
ATOM 570 O O . PHE A 1 68 ? -1.980 0.105 7.823 1.00 97.44 68 PHE A O 1
ATOM 577 N N . HIS A 1 69 ? -2.277 0.295 5.615 1.00 97.56 69 HIS A N 1
ATOM 578 C CA . HIS A 1 69 ? -1.241 1.331 5.445 1.00 97.56 69 HIS A CA 1
ATOM 579 C C . HIS A 1 69 ? -1.386 2.543 6.375 1.00 97.56 69 HIS A C 1
ATOM 581 O O . HIS A 1 69 ? -0.389 3.069 6.866 1.00 97.56 69 HIS A O 1
ATOM 587 N N . ASP A 1 70 ? -2.627 2.913 6.677 1.00 97.00 70 ASP A N 1
ATOM 588 C CA . ASP A 1 70 ? -2.987 4.043 7.530 1.00 97.00 70 ASP A CA 1
ATOM 589 C C . ASP A 1 70 ? -3.450 3.602 8.935 1.00 97.00 70 ASP A C 1
ATOM 591 O O . ASP A 1 70 ? -4.011 4.394 9.693 1.00 97.00 70 ASP A O 1
ATOM 595 N N . ILE A 1 71 ? -3.202 2.343 9.335 1.00 94.88 71 ILE A N 1
ATOM 596 C CA . ILE A 1 71 ? -3.697 1.780 10.607 1.00 94.88 71 ILE A CA 1
ATOM 597 C C . ILE A 1 71 ? -3.271 2.610 11.826 1.00 94.88 71 ILE A C 1
ATOM 599 O O . ILE A 1 71 ? -4.036 2.779 12.767 1.00 94.88 71 ILE A O 1
ATOM 603 N N . GLY A 1 72 ? -2.070 3.191 11.804 1.00 93.81 72 GLY A N 1
ATOM 604 C CA . GLY A 1 72 ? -1.554 4.019 12.893 1.00 93.81 72 GLY A CA 1
ATOM 605 C C . GLY A 1 72 ? -2.044 5.473 12.893 1.00 93.81 72 GLY A C 1
ATOM 606 O O . GLY A 1 72 ? -1.640 6.222 13.784 1.00 93.81 72 GLY A O 1
ATOM 607 N N . LYS A 1 73 ? -2.860 5.908 11.916 1.00 95.12 73 LYS A N 1
ATOM 608 C CA . LYS A 1 73 ? -3.083 7.336 11.622 1.00 95.12 73 LYS A CA 1
ATOM 609 C C . LYS A 1 73 ? -3.636 8.127 12.805 1.00 95.12 73 LYS A C 1
ATOM 611 O O . LYS A 1 73 ? -3.159 9.228 13.071 1.00 95.12 73 LYS A O 1
ATOM 616 N N . PHE A 1 74 ? -4.602 7.576 13.541 1.00 93.38 74 PHE A N 1
ATOM 617 C CA . PHE A 1 74 ? -5.223 8.288 14.664 1.00 93.38 74 PHE A CA 1
ATOM 618 C C . PHE A 1 74 ? -4.357 8.341 15.920 1.00 93.38 74 PHE A C 1
ATOM 620 O O . PHE A 1 74 ? -4.407 9.334 16.638 1.00 93.38 74 PHE A O 1
ATOM 627 N N . LYS A 1 75 ? -3.544 7.309 16.172 1.00 93.00 75 LYS A N 1
ATOM 628 C CA . LYS A 1 75 ? -2.703 7.235 17.372 1.00 93.00 75 LYS A CA 1
ATOM 629 C C . LYS A 1 75 ? -1.351 7.934 17.202 1.00 93.00 75 LYS A C 1
ATOM 631 O O . LYS A 1 75 ? -0.863 8.531 18.153 1.00 93.00 75 LYS A O 1
ATOM 636 N N . TYR A 1 76 ? -0.752 7.858 16.012 1.00 92.88 76 TYR A N 1
ATOM 637 C CA . TYR A 1 76 ? 0.633 8.290 15.773 1.00 92.88 76 TYR A CA 1
ATOM 638 C C . TYR A 1 76 ? 0.772 9.415 14.735 1.00 92.88 76 TYR A C 1
ATOM 640 O O . TYR A 1 76 ? 1.890 9.818 14.418 1.00 92.88 76 TYR A O 1
ATOM 648 N N . GLY A 1 77 ? -0.333 9.940 14.195 1.00 92.06 77 GLY A N 1
ATOM 649 C CA . GLY A 1 77 ? -0.314 11.125 13.335 1.00 92.06 77 GLY A CA 1
ATOM 650 C C . GLY A 1 77 ? 0.533 10.939 12.074 1.00 92.06 77 GLY A C 1
ATOM 651 O O . GLY A 1 77 ? 0.234 10.088 11.237 1.00 92.06 77 GLY A O 1
ATOM 652 N N . GLU A 1 78 ? 1.574 11.750 11.900 1.00 88.88 78 GLU A N 1
ATOM 653 C CA . GLU A 1 78 ? 2.454 11.697 10.721 1.00 88.88 78 GLU A CA 1
ATOM 654 C C . GLU A 1 78 ? 3.434 10.515 10.732 1.00 88.88 78 GLU A C 1
ATOM 656 O O . GLU A 1 78 ? 3.842 10.064 9.667 1.00 88.88 78 GLU A O 1
ATOM 661 N N . GLU A 1 79 ? 3.712 9.928 11.897 1.00 91.12 79 GLU A N 1
ATOM 662 C CA . GLU A 1 79 ? 4.643 8.800 12.057 1.00 91.12 79 GLU A CA 1
ATOM 663 C C . GLU A 1 79 ? 3.951 7.423 11.939 1.00 91.12 79 GLU A C 1
ATOM 665 O O . GLU A 1 79 ? 4.567 6.380 12.170 1.00 91.12 79 GLU A O 1
ATOM 670 N N . HIS A 1 80 ? 2.662 7.391 11.574 1.00 89.56 80 HIS A N 1
ATOM 671 C CA . HIS A 1 80 ? 1.850 6.167 11.498 1.00 89.56 80 HIS A CA 1
ATOM 672 C C . HIS A 1 80 ? 2.481 5.053 10.654 1.00 89.56 80 HIS A C 1
ATOM 674 O O . HIS A 1 80 ? 2.407 3.890 11.047 1.00 89.56 80 HIS A O 1
ATOM 680 N N . ASN A 1 81 ? 3.130 5.388 9.535 1.00 87.12 81 ASN A N 1
ATOM 681 C CA . ASN A 1 81 ? 3.759 4.407 8.653 1.00 87.12 81 ASN A CA 1
ATOM 682 C C . ASN A 1 81 ? 4.947 3.705 9.332 1.00 87.12 81 ASN A C 1
ATOM 684 O O . ASN A 1 81 ? 5.128 2.505 9.153 1.00 87.12 81 ASN A O 1
ATOM 688 N N . LYS A 1 82 ? 5.718 4.420 10.165 1.00 90.88 82 LYS A N 1
ATOM 689 C CA . LYS A 1 82 ? 6.824 3.834 10.946 1.00 90.88 82 LYS A CA 1
ATOM 690 C C . LYS A 1 82 ? 6.321 3.016 12.137 1.00 90.88 82 LYS A C 1
ATOM 692 O O . LYS A 1 82 ? 7.005 2.107 12.596 1.00 90.88 82 LYS A O 1
ATOM 697 N N . LYS A 1 83 ? 5.119 3.326 12.630 1.00 92.50 83 LYS A N 1
ATOM 698 C CA . LYS A 1 83 ? 4.471 2.649 13.764 1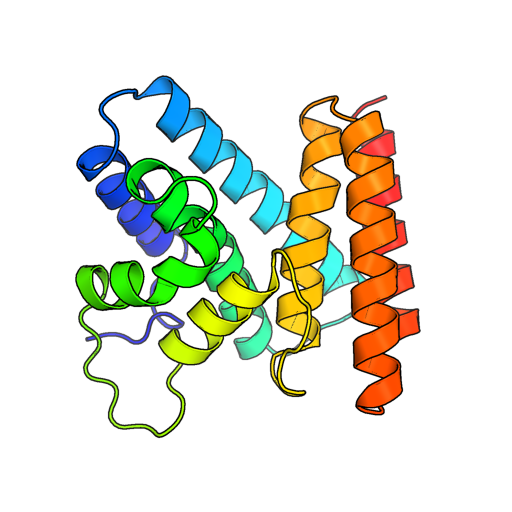.00 92.50 83 LYS A CA 1
ATOM 699 C C . LYS A 1 83 ? 3.565 1.484 13.368 1.00 92.50 83 LYS A C 1
ATOM 701 O O . LYS A 1 83 ? 3.028 0.818 14.248 1.00 92.50 83 LYS A O 1
ATOM 706 N N . ALA A 1 84 ? 3.440 1.186 12.074 1.00 90.31 84 ALA A N 1
ATOM 707 C CA . ALA A 1 84 ? 2.615 0.087 11.579 1.00 90.31 84 ALA A CA 1
ATOM 708 C C . ALA A 1 84 ? 3.003 -1.270 12.192 1.00 90.31 84 ALA A C 1
ATOM 710 O O . ALA A 1 84 ? 2.108 -2.012 12.581 1.00 90.31 84 ALA A O 1
ATOM 711 N N . LYS A 1 85 ? 4.306 -1.549 12.358 1.00 90.88 85 LYS A N 1
ATOM 712 C CA . LYS A 1 85 ? 4.808 -2.774 13.008 1.00 90.88 85 LYS A CA 1
ATOM 713 C C . LYS A 1 85 ? 4.247 -2.943 14.422 1.00 90.88 85 LYS A C 1
ATOM 715 O O . LYS A 1 85 ? 3.535 -3.898 14.692 1.00 90.88 85 LYS A O 1
ATOM 720 N N . GLU A 1 86 ? 4.487 -1.954 15.285 1.00 90.12 86 GLU A N 1
ATOM 721 C CA . GLU A 1 86 ? 4.036 -1.947 16.688 1.00 90.12 86 GLU A CA 1
ATOM 722 C C . GLU A 1 86 ? 2.524 -2.198 16.807 1.00 90.12 86 GLU A C 1
ATOM 724 O O . GLU A 1 86 ? 2.057 -2.922 17.687 1.00 90.12 86 GLU A O 1
ATOM 729 N N . VAL A 1 87 ? 1.748 -1.602 15.901 1.00 90.19 87 VAL A N 1
ATOM 730 C CA . VAL A 1 87 ? 0.293 -1.750 15.870 1.00 90.19 87 VAL A CA 1
ATOM 731 C C . VAL A 1 87 ? -0.124 -3.143 15.407 1.00 90.19 87 VAL A C 1
ATOM 733 O O . VAL A 1 87 ? -0.955 -3.781 16.053 1.00 90.19 87 VAL A O 1
ATOM 736 N N . LEU A 1 88 ? 0.436 -3.611 14.295 1.00 89.19 88 LEU A N 1
ATOM 737 C CA . LEU A 1 88 ? 0.081 -4.893 13.699 1.00 89.19 88 LEU A CA 1
ATOM 738 C C . LEU A 1 88 ? 0.481 -6.065 14.600 1.00 89.19 88 LEU A C 1
ATOM 740 O O . LEU A 1 88 ? -0.353 -6.942 14.823 1.00 89.19 88 LEU A O 1
ATOM 744 N N . ASP A 1 89 ? 1.667 -6.022 15.210 1.00 87.81 89 ASP A N 1
ATOM 745 C CA . ASP A 1 89 ? 2.132 -7.031 16.170 1.00 87.81 89 ASP A CA 1
ATOM 746 C C . ASP A 1 89 ? 1.158 -7.152 17.354 1.00 87.81 89 ASP A C 1
ATOM 748 O O . ASP A 1 89 ? 0.762 -8.252 17.755 1.00 87.81 89 ASP A O 1
ATOM 752 N N . LYS A 1 90 ? 0.688 -6.011 17.882 1.00 84.75 90 LYS A N 1
ATOM 753 C CA . LYS A 1 90 ? -0.262 -5.974 19.003 1.00 84.75 90 LYS A CA 1
ATOM 754 C C . LYS A 1 90 ? -1.621 -6.583 18.645 1.00 84.75 90 LYS A C 1
ATOM 756 O O . LYS A 1 90 ? -2.231 -7.248 19.486 1.00 84.75 90 LYS A O 1
ATOM 761 N N . ILE A 1 91 ? -2.124 -6.308 17.443 1.00 84.00 91 ILE A N 1
ATOM 762 C CA . ILE A 1 91 ? -3.479 -6.696 17.028 1.00 84.00 91 ILE A CA 1
ATOM 763 C C . ILE A 1 91 ? -3.523 -8.143 16.534 1.00 84.00 91 ILE A C 1
ATOM 765 O O . ILE A 1 91 ? -4.496 -8.851 16.798 1.00 84.00 91 ILE A O 1
ATOM 769 N N . LEU A 1 92 ? -2.495 -8.577 15.805 1.00 79.56 92 LEU A N 1
ATOM 770 C CA . LEU A 1 92 ? -2.492 -9.861 15.112 1.00 79.56 92 LEU A CA 1
ATOM 771 C C . LEU A 1 92 ? -1.798 -10.971 15.899 1.00 79.56 92 LEU A C 1
ATOM 773 O O . LEU A 1 92 ? -2.057 -12.127 15.586 1.00 79.56 92 LEU A O 1
ATOM 777 N N . LYS A 1 93 ? -1.008 -10.650 16.942 1.00 61.91 93 LYS A N 1
ATOM 778 C CA . LYS A 1 93 ? -0.350 -11.617 17.849 1.00 61.91 93 LYS A CA 1
ATOM 779 C C . LYS A 1 93 ? 0.170 -12.863 17.112 1.00 61.91 93 LYS A C 1
ATOM 781 O O . LYS A 1 93 ? -0.068 -13.998 17.540 1.00 61.91 93 LYS A O 1
ATOM 786 N N . GLU A 1 94 ? 0.824 -12.665 15.971 1.00 57.22 94 GLU A N 1
ATOM 787 C CA . GLU A 1 94 ? 1.366 -13.780 15.205 1.00 57.22 94 GLU A CA 1
ATOM 788 C C . GLU A 1 94 ? 2.584 -14.349 15.946 1.00 57.22 94 GLU A C 1
ATOM 790 O O . GLU A 1 94 ? 3.454 -13.616 16.410 1.00 57.22 94 GLU A O 1
ATOM 795 N N . LYS A 1 95 ? 2.620 -15.677 16.112 1.00 49.62 95 LYS A N 1
ATOM 796 C CA . LYS A 1 95 ? 3.842 -16.397 16.478 1.00 49.62 95 LYS A CA 1
ATOM 797 C C . LYS A 1 95 ? 4.575 -16.655 15.163 1.00 49.62 95 LYS A C 1
ATOM 799 O O . LYS A 1 95 ? 4.285 -17.660 14.523 1.00 49.62 95 LYS A O 1
ATOM 804 N N . GLU A 1 96 ? 5.410 -15.733 14.698 1.00 51.78 96 GLU A N 1
ATOM 805 C CA . GLU A 1 96 ? 6.208 -15.980 13.492 1.00 51.78 96 GLU A CA 1
ATOM 806 C C . GLU A 1 96 ? 7.562 -16.593 13.878 1.00 51.78 96 GLU A C 1
ATOM 808 O O . GLU A 1 96 ? 8.355 -15.991 14.595 1.00 51.78 96 GLU A O 1
ATOM 813 N N . GLU A 1 97 ? 7.800 -17.823 13.411 1.00 45.69 97 GLU A N 1
ATOM 814 C CA . GLU A 1 97 ? 9.036 -18.603 13.604 1.00 45.69 97 GLU A CA 1
ATOM 815 C C . GLU A 1 97 ? 10.044 -18.426 12.447 1.00 45.69 97 GLU A C 1
ATOM 817 O O . GLU A 1 97 ? 11.007 -19.181 12.345 1.00 45.69 97 GLU A O 1
ATOM 822 N N . SER A 1 98 ? 9.854 -17.455 11.543 1.00 45.47 98 SER A N 1
ATOM 823 C CA . SER A 1 98 ? 10.676 -17.345 10.327 1.00 45.47 98 SER A CA 1
ATOM 824 C C . SER A 1 98 ? 11.368 -15.993 10.172 1.00 45.47 98 SER A C 1
ATOM 826 O O . SER A 1 98 ? 10.903 -14.974 10.673 1.00 45.47 98 SER A O 1
ATOM 828 N N . LYS A 1 99 ? 12.493 -16.005 9.448 1.00 44.78 99 LYS A N 1
ATOM 829 C CA . LYS A 1 99 ? 13.442 -14.888 9.338 1.00 44.78 99 LYS A CA 1
ATOM 830 C C . LYS A 1 99 ? 12.939 -13.684 8.515 1.00 44.78 99 LYS A C 1
ATOM 832 O O . LYS A 1 99 ? 13.670 -12.712 8.469 1.00 44.78 99 LYS A O 1
ATOM 837 N N . TYR A 1 100 ? 11.744 -13.743 7.914 1.00 54.72 100 TYR A N 1
ATOM 838 C CA . TYR A 1 100 ? 10.949 -12.609 7.402 1.00 54.72 100 TYR A CA 1
ATOM 839 C C . TYR A 1 100 ? 9.515 -13.096 7.176 1.00 54.72 100 TYR A C 1
ATOM 841 O O . TYR A 1 100 ? 9.188 -13.602 6.099 1.00 54.72 100 TYR A O 1
ATOM 849 N N . GLY A 1 101 ? 8.670 -13.028 8.197 1.00 78.06 101 GLY A N 1
ATOM 850 C CA . GLY A 1 101 ? 7.296 -13.494 8.061 1.00 78.06 101 GLY A CA 1
ATOM 851 C C . GLY A 1 101 ? 6.412 -12.578 7.203 1.00 78.06 101 GLY A C 1
ATOM 852 O O . GLY A 1 101 ? 6.808 -11.485 6.780 1.00 78.06 101 GLY A O 1
ATOM 853 N N . ASP A 1 102 ? 5.199 -13.042 6.900 1.00 87.94 102 ASP A N 1
ATOM 854 C CA . ASP A 1 102 ? 4.243 -12.331 6.042 1.00 87.94 102 ASP A CA 1
ATOM 855 C C . ASP A 1 102 ? 3.918 -10.943 6.607 1.00 87.94 102 ASP A C 1
ATOM 857 O O . ASP A 1 102 ? 3.764 -9.962 5.866 1.00 87.94 102 ASP A O 1
ATOM 861 N N . LEU A 1 103 ? 3.837 -10.861 7.937 1.00 88.69 103 LEU A N 1
ATOM 862 C CA . LEU A 1 103 ? 3.582 -9.626 8.660 1.00 88.69 103 LEU A CA 1
ATOM 863 C C . LEU A 1 103 ? 4.722 -8.623 8.493 1.00 88.69 103 LEU A C 1
ATOM 865 O O . LEU A 1 103 ? 4.477 -7.419 8.345 1.00 88.69 103 LEU A O 1
ATOM 869 N N . GLU A 1 104 ? 5.957 -9.125 8.455 1.00 89.62 104 GLU A N 1
ATOM 870 C CA . GLU A 1 104 ? 7.143 -8.303 8.287 1.00 89.62 104 GLU A CA 1
ATOM 871 C C . GLU A 1 104 ? 7.180 -7.595 6.938 1.00 89.62 104 GLU A C 1
ATOM 873 O O . GLU A 1 104 ? 7.305 -6.367 6.874 1.00 89.62 104 GLU A O 1
ATOM 878 N N . LYS A 1 105 ? 6.943 -8.344 5.859 1.00 92.62 105 LYS A N 1
ATOM 879 C CA . LYS A 1 105 ? 6.841 -7.760 4.516 1.00 92.62 105 LYS A CA 1
ATOM 880 C C . LYS A 1 105 ? 5.751 -6.697 4.450 1.00 92.62 105 LYS A C 1
ATOM 882 O O . LYS A 1 105 ? 5.950 -5.633 3.862 1.00 92.62 105 LYS A O 1
ATOM 887 N N . ILE A 1 106 ? 4.605 -6.946 5.083 1.00 94.12 106 ILE A N 1
ATOM 888 C CA . ILE A 1 106 ? 3.485 -6.003 5.074 1.00 94.12 106 ILE A CA 1
ATOM 889 C C . ILE A 1 106 ? 3.852 -4.690 5.758 1.00 94.12 106 ILE A C 1
ATOM 891 O O . ILE A 1 106 ? 3.601 -3.637 5.165 1.00 94.12 106 ILE A O 1
ATOM 895 N N . TYR A 1 107 ? 4.451 -4.707 6.954 1.00 91.31 107 TYR A N 1
ATOM 896 C CA . TYR A 1 107 ? 4.804 -3.447 7.611 1.00 91.31 107 TYR A CA 1
ATOM 897 C C . TYR A 1 107 ? 5.952 -2.724 6.897 1.00 91.31 107 TYR A C 1
ATOM 899 O O . TYR A 1 107 ? 5.954 -1.495 6.896 1.00 91.31 107 TYR A O 1
ATOM 907 N N . LEU A 1 108 ? 6.898 -3.431 6.265 1.00 94.81 108 LEU A N 1
ATOM 908 C CA . LEU A 1 108 ? 7.961 -2.802 5.469 1.00 94.81 108 LEU A CA 1
ATOM 909 C C . LEU A 1 108 ? 7.387 -2.087 4.238 1.00 94.81 108 LEU A C 1
ATOM 911 O O . LEU A 1 108 ? 7.706 -0.925 3.991 1.00 94.81 108 LEU A O 1
ATOM 915 N N . ILE A 1 109 ? 6.446 -2.717 3.533 1.00 97.50 109 ILE A N 1
ATOM 916 C CA . ILE A 1 109 ? 5.708 -2.081 2.431 1.00 97.50 109 ILE A CA 1
ATOM 917 C C . ILE A 1 109 ? 4.962 -0.833 2.923 1.00 97.50 109 ILE A C 1
ATOM 919 O O . ILE A 1 109 ? 4.991 0.218 2.278 1.00 97.50 109 ILE A O 1
ATOM 923 N N . ILE A 1 110 ? 4.324 -0.915 4.095 1.00 97.12 110 ILE A N 1
ATOM 924 C CA . ILE A 1 110 ? 3.669 0.241 4.717 1.00 97.12 110 ILE A CA 1
ATOM 925 C C . ILE A 1 110 ? 4.703 1.308 5.094 1.00 97.12 110 ILE A C 1
ATOM 927 O O . ILE A 1 110 ? 4.473 2.484 4.845 1.00 97.12 110 ILE A O 1
ATOM 931 N N . LYS A 1 111 ? 5.869 0.959 5.631 1.00 95.50 111 LYS A N 1
ATOM 932 C CA . LYS A 1 111 ? 6.921 1.930 5.959 1.00 95.50 111 LYS A CA 1
ATOM 933 C C . LYS A 1 111 ? 7.303 2.762 4.726 1.00 95.50 111 LYS A C 1
ATOM 935 O O . LYS A 1 111 ? 7.318 3.991 4.827 1.00 95.50 111 LYS A O 1
ATOM 940 N N . TYR A 1 112 ? 7.522 2.118 3.576 1.00 96.44 112 TYR A N 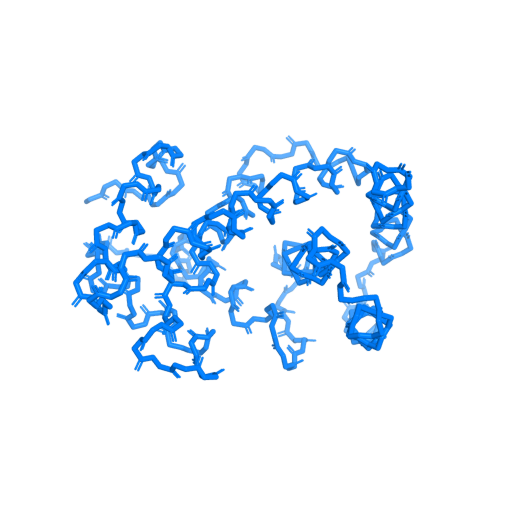1
ATOM 941 C CA . TYR A 1 112 ? 8.007 2.757 2.342 1.00 96.44 112 TYR A CA 1
ATOM 942 C C . TYR A 1 112 ? 6.932 3.457 1.492 1.00 96.44 112 TYR A C 1
ATOM 944 O O . TYR A 1 112 ? 7.258 4.139 0.512 1.00 96.44 112 TYR A O 1
ATOM 952 N N . HIS A 1 113 ? 5.650 3.384 1.871 1.00 94.25 113 HIS A N 1
ATOM 953 C CA . HIS A 1 113 ? 4.596 4.125 1.161 1.00 94.25 113 HIS A CA 1
ATOM 954 C C . HIS A 1 113 ? 4.674 5.657 1.371 1.00 94.25 113 HIS A C 1
ATOM 956 O O . HIS A 1 113 ? 4.047 6.432 0.635 1.00 94.25 113 HIS A O 1
ATOM 962 N N . ARG A 1 114 ? 5.470 6.118 2.349 1.00 89.88 114 ARG A N 1
ATOM 963 C CA . ARG A 1 114 ? 5.744 7.538 2.641 1.00 89.88 114 ARG A CA 1
ATOM 964 C C . ARG A 1 114 ? 7.237 7.790 2.827 1.00 89.88 114 ARG A C 1
ATOM 966 O O . ARG A 1 114 ? 7.993 6.885 3.146 1.00 89.88 114 ARG A O 1
ATOM 973 N N . ASN A 1 115 ? 7.628 9.056 2.691 1.00 88.62 115 ASN A N 1
ATOM 974 C CA . ASN A 1 115 ? 8.982 9.559 2.948 1.00 88.62 115 ASN A CA 1
ATOM 975 C C . ASN A 1 115 ? 10.034 8.917 2.032 1.00 88.62 115 ASN A C 1
ATOM 977 O O . ASN A 1 115 ? 9.915 9.058 0.809 1.00 88.62 115 ASN A O 1
ATOM 981 N N . GLU A 1 116 ? 11.065 8.275 2.574 1.00 92.44 116 GLU A N 1
ATOM 982 C CA . GLU A 1 116 ? 12.091 7.597 1.778 1.00 92.44 116 GLU A CA 1
ATOM 983 C C . GLU A 1 116 ? 11.564 6.341 1.087 1.00 92.44 116 GLU A C 1
ATOM 985 O O . GLU A 1 116 ? 10.498 5.820 1.421 1.00 92.44 116 GLU A O 1
ATOM 990 N N . PHE A 1 117 ? 12.255 5.931 0.029 1.00 97.19 117 PHE A N 1
ATOM 991 C CA . PHE A 1 117 ? 11.878 4.779 -0.778 1.00 97.19 117 PHE A CA 1
ATOM 992 C C . PHE A 1 117 ? 13.114 3.920 -1.010 1.00 97.19 117 PHE A C 1
ATOM 994 O O . PHE A 1 117 ? 13.799 4.058 -2.017 1.00 97.19 117 PHE A O 1
ATOM 1001 N N . GLU A 1 118 ? 13.395 3.072 -0.027 1.00 96.19 118 GLU A N 1
ATOM 1002 C CA . GLU A 1 118 ? 14.530 2.147 -0.021 1.00 96.19 118 GLU A CA 1
ATOM 1003 C C . GLU A 1 118 ? 14.047 0.730 0.353 1.00 96.19 118 GLU A C 1
ATOM 1005 O O . GLU A 1 118 ? 14.482 0.175 1.361 1.00 96.19 118 GLU A O 1
ATOM 1010 N N . PRO A 1 119 ? 13.051 0.173 -0.365 1.00 96.00 119 PRO A N 1
ATOM 1011 C CA . PRO A 1 119 ? 12.643 -1.212 -0.167 1.00 96.00 119 PRO A CA 1
ATOM 1012 C C . PRO A 1 119 ? 13.702 -2.188 -0.688 1.00 96.00 119 PRO A C 1
ATOM 1014 O O . PRO A 1 119 ? 14.386 -1.892 -1.670 1.00 96.00 119 PRO A O 1
ATOM 1017 N N . ASP A 1 120 ? 13.754 -3.372 -0.080 1.00 93.44 120 ASP A N 1
ATOM 1018 C CA . ASP A 1 120 ? 14.451 -4.524 -0.652 1.00 93.44 120 ASP A CA 1
ATOM 1019 C C . ASP A 1 120 ? 13.777 -4.954 -1.968 1.00 93.44 120 ASP A C 1
ATOM 1021 O O . ASP A 1 120 ? 12.591 -4.683 -2.196 1.00 93.44 120 ASP A O 1
ATOM 1025 N N . GLU A 1 121 ? 14.532 -5.627 -2.839 1.00 92.69 121 GLU A N 1
ATOM 1026 C CA . GLU A 1 121 ? 14.103 -5.991 -4.197 1.00 92.69 121 GLU A CA 1
ATOM 1027 C C . GLU A 1 121 ? 12.761 -6.746 -4.214 1.00 92.69 121 GLU A C 1
ATOM 1029 O O . GLU A 1 121 ? 11.866 -6.420 -4.999 1.00 92.69 121 GLU A O 1
ATOM 1034 N N . ASP A 1 122 ? 12.568 -7.686 -3.284 1.00 92.25 122 ASP A N 1
ATOM 1035 C CA . ASP A 1 122 ? 11.380 -8.545 -3.218 1.00 92.25 122 ASP A CA 1
ATOM 1036 C C . ASP A 1 122 ? 10.088 -7.794 -2.841 1.00 92.25 122 ASP A C 1
ATOM 1038 O O . ASP A 1 122 ? 8.981 -8.255 -3.137 1.00 92.25 122 ASP A O 1
ATOM 1042 N N . ILE A 1 123 ? 10.209 -6.617 -2.221 1.00 95.69 123 ILE A N 1
ATOM 1043 C CA . ILE A 1 123 ? 9.085 -5.754 -1.843 1.00 95.69 123 ILE A CA 1
ATOM 1044 C C . ILE A 1 123 ? 9.091 -4.402 -2.565 1.00 95.69 123 ILE A C 1
ATOM 1046 O O . ILE A 1 123 ? 8.207 -3.576 -2.306 1.00 95.69 123 ILE A O 1
ATOM 1050 N N . ALA A 1 124 ? 10.011 -4.167 -3.504 1.00 97.44 124 ALA A N 1
ATOM 1051 C CA . ALA A 1 124 ? 10.133 -2.899 -4.219 1.00 97.44 124 ALA A CA 1
ATOM 1052 C C . ALA A 1 124 ? 8.898 -2.576 -5.071 1.00 97.44 124 ALA A C 1
ATOM 1054 O O . ALA A 1 124 ? 8.290 -1.513 -4.910 1.00 97.44 124 ALA A O 1
ATOM 1055 N N . ILE A 1 125 ? 8.459 -3.516 -5.914 1.00 98.19 125 ILE A N 1
ATOM 1056 C CA . ILE A 1 125 ? 7.240 -3.368 -6.726 1.00 98.19 125 ILE A CA 1
ATOM 1057 C C . ILE A 1 125 ? 5.986 -3.238 -5.835 1.00 98.19 125 ILE A C 1
ATOM 1059 O O . ILE A 1 125 ? 5.245 -2.265 -6.010 1.00 98.19 125 ILE A O 1
ATOM 1063 N N . PRO A 1 126 ? 5.739 -4.119 -4.839 1.00 98.19 126 PRO A N 1
ATOM 1064 C CA . PRO A 1 126 ? 4.635 -3.948 -3.890 1.00 98.19 126 PRO A CA 1
ATOM 1065 C C . PRO A 1 126 ? 4.598 -2.576 -3.201 1.00 98.19 126 PRO A C 1
ATOM 1067 O O . PRO A 1 126 ? 3.537 -1.947 -3.124 1.00 98.19 126 PRO A O 1
ATOM 1070 N N . SER A 1 127 ? 5.756 -2.094 -2.740 1.00 98.31 127 SER A N 1
ATOM 1071 C CA . SER A 1 127 ? 5.905 -0.789 -2.085 1.00 98.31 127 SER A CA 1
ATOM 1072 C C . SER A 1 127 ? 5.594 0.359 -3.036 1.00 98.31 127 SER A C 1
ATOM 1074 O O . SER A 1 127 ? 4.883 1.295 -2.663 1.00 98.31 127 SER A O 1
ATOM 1076 N N . ALA A 1 128 ? 6.076 0.281 -4.276 1.00 98.69 128 ALA A N 1
ATOM 1077 C CA . ALA A 1 128 ? 5.832 1.299 -5.285 1.00 98.69 128 ALA A CA 1
ATOM 1078 C C . ALA A 1 128 ? 4.344 1.381 -5.665 1.00 98.69 128 ALA A C 1
ATOM 1080 O O . ALA A 1 128 ? 3.782 2.478 -5.721 1.00 98.69 128 ALA A O 1
ATOM 1081 N N . ILE A 1 129 ? 3.680 0.232 -5.837 1.00 98.81 129 ILE A N 1
ATOM 1082 C CA . ILE A 1 129 ? 2.243 0.163 -6.139 1.00 98.81 129 ILE A CA 1
ATOM 1083 C C . ILE A 1 129 ? 1.422 0.813 -5.025 1.00 98.81 129 ILE A C 1
ATOM 1085 O O . ILE A 1 129 ? 0.587 1.671 -5.314 1.00 98.81 129 ILE A O 1
ATOM 1089 N N . LEU A 1 130 ? 1.662 0.450 -3.757 1.00 98.81 130 LEU A N 1
ATOM 1090 C CA . LEU A 1 130 ? 0.945 1.055 -2.630 1.00 98.81 130 LEU A CA 1
ATOM 1091 C C . LEU A 1 130 ? 1.188 2.567 -2.562 1.00 98.81 130 LEU A C 1
ATOM 1093 O O . LEU A 1 130 ? 0.242 3.346 -2.431 1.00 98.81 130 LEU A O 1
ATOM 1097 N N . ARG A 1 131 ? 2.454 2.980 -2.685 1.00 98.50 131 ARG A N 1
ATOM 1098 C CA . ARG A 1 131 ? 2.858 4.386 -2.637 1.00 98.50 131 ARG A CA 1
ATOM 1099 C C . ARG A 1 131 ? 2.118 5.223 -3.672 1.00 98.50 131 ARG A C 1
ATOM 1101 O O . ARG A 1 131 ? 1.598 6.282 -3.329 1.00 98.50 131 ARG A O 1
ATOM 1108 N N . ILE A 1 132 ? 2.079 4.764 -4.922 1.00 98.62 132 ILE A N 1
ATOM 1109 C CA . ILE A 1 132 ? 1.427 5.486 -6.014 1.00 98.62 132 ILE A CA 1
ATOM 1110 C C . ILE A 1 132 ? -0.096 5.427 -5.894 1.00 98.62 132 ILE A C 1
ATOM 1112 O O . ILE A 1 132 ? -0.752 6.448 -6.108 1.00 98.62 132 ILE A O 1
ATOM 1116 N N . ALA A 1 133 ? -0.664 4.290 -5.487 1.00 98.69 133 ALA A N 1
ATOM 1117 C CA . ALA A 1 133 ? -2.103 4.162 -5.281 1.00 98.69 133 ALA A CA 1
ATOM 1118 C C . ALA A 1 133 ? -2.640 5.160 -4.242 1.00 98.69 133 ALA A C 1
ATOM 1120 O O . ALA A 1 133 ? -3.669 5.795 -4.478 1.00 98.69 133 ALA A O 1
ATOM 1121 N N . ASP A 1 134 ? -1.908 5.358 -3.142 1.00 98.19 134 ASP A N 1
ATOM 1122 C CA . ASP A 1 134 ? -2.214 6.384 -2.140 1.00 98.19 134 ASP A CA 1
ATOM 1123 C C . ASP A 1 134 ? -2.181 7.808 -2.732 1.00 98.19 134 ASP A C 1
ATOM 1125 O O . ASP A 1 134 ? -3.045 8.638 -2.441 1.00 98.19 134 ASP A O 1
ATOM 1129 N N . LYS A 1 135 ? -1.232 8.114 -3.634 1.00 97.81 135 LYS A N 1
ATOM 1130 C CA . LYS A 1 135 ? -1.194 9.442 -4.278 1.00 97.81 135 LYS A CA 1
ATOM 1131 C C . LYS A 1 135 ? -2.351 9.626 -5.249 1.00 97.81 135 LYS A C 1
ATOM 1133 O O . LYS A 1 135 ? -3.002 10.662 -5.182 1.00 97.81 135 LYS A O 1
ATOM 1138 N N . ILE A 1 136 ? -2.649 8.632 -6.087 1.00 98.00 136 ILE A N 1
ATOM 1139 C CA . ILE A 1 136 ? -3.771 8.679 -7.040 1.00 98.00 136 ILE A CA 1
ATOM 1140 C C . ILE A 1 136 ? -5.108 8.906 -6.317 1.00 98.00 136 ILE A C 1
ATOM 1142 O O . ILE A 1 136 ? -5.966 9.605 -6.853 1.00 98.00 136 ILE A O 1
ATOM 1146 N N . ASP A 1 137 ? -5.295 8.413 -5.084 1.00 97.94 137 ASP A N 1
ATOM 1147 C CA . ASP A 1 137 ? -6.541 8.664 -4.346 1.00 97.94 137 ASP A CA 1
ATOM 1148 C C . ASP A 1 137 ? -6.807 10.151 -4.054 1.00 97.94 137 ASP A C 1
ATOM 1150 O O . ASP A 1 137 ? -7.959 10.546 -3.870 1.00 97.94 137 ASP A O 1
ATOM 1154 N N . LYS A 1 138 ? -5.778 11.010 -4.066 1.00 95.88 138 LYS A N 1
ATOM 1155 C CA . LYS A 1 138 ? -5.969 12.463 -3.933 1.00 95.88 138 LYS A CA 1
ATOM 1156 C C . LYS A 1 138 ? -6.853 13.046 -5.039 1.00 95.88 138 LYS A C 1
ATOM 1158 O O . LYS A 1 138 ? -7.592 13.990 -4.765 1.00 95.88 138 LYS A O 1
ATOM 1163 N N . ILE A 1 139 ? -6.850 12.447 -6.232 1.00 94.06 139 ILE A N 1
ATOM 1164 C CA . ILE A 1 139 ? -7.738 12.826 -7.341 1.00 94.06 139 ILE A CA 1
ATOM 1165 C C . ILE A 1 139 ? -9.203 12.634 -6.930 1.00 94.06 139 ILE A C 1
ATOM 1167 O O . ILE A 1 139 ? -9.993 13.562 -7.038 1.00 94.06 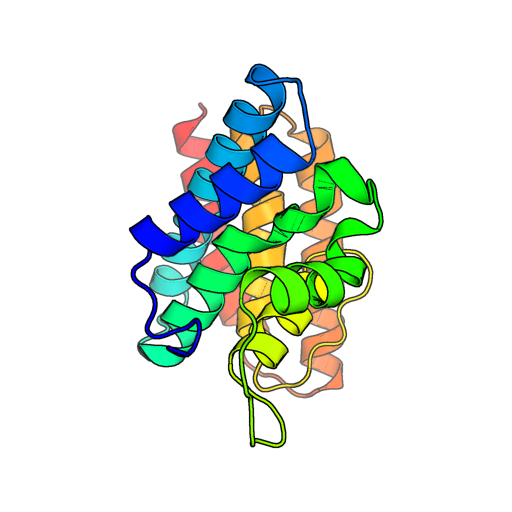139 ILE A O 1
ATOM 1171 N N . ASN A 1 140 ? -9.552 11.484 -6.337 1.00 92.12 140 ASN A N 1
ATOM 1172 C CA . ASN A 1 140 ? -10.917 11.206 -5.852 1.00 92.12 140 ASN A CA 1
ATOM 1173 C C . ASN A 1 140 ? -11.352 12.120 -4.690 1.00 92.12 140 ASN A C 1
ATOM 1175 O O . ASN A 1 140 ? -12.501 12.070 -4.253 1.00 92.12 140 ASN A O 1
ATOM 1179 N N . LYS A 1 141 ? -10.419 12.894 -4.128 1.00 91.25 141 LYS A N 1
ATOM 1180 C CA . LYS A 1 141 ? -10.649 13.865 -3.055 1.00 91.25 141 LYS A CA 1
ATOM 1181 C C . LYS A 1 141 ? -10.589 15.310 -3.566 1.00 91.25 141 LYS A C 1
ATOM 1183 O O . LYS A 1 141 ? -10.541 16.210 -2.734 1.00 91.25 141 LYS A O 1
ATOM 1188 N N . ASN A 1 142 ? -10.556 15.524 -4.886 1.00 90.88 142 ASN A N 1
ATOM 1189 C CA . ASN A 1 142 ? -10.424 16.832 -5.540 1.00 90.88 142 ASN A CA 1
ATOM 1190 C C . ASN A 1 142 ? -9.194 17.638 -5.077 1.00 90.88 142 ASN A C 1
ATOM 1192 O O . ASN A 1 142 ? -9.212 18.863 -5.050 1.00 90.88 142 ASN A O 1
ATOM 1196 N N . LYS A 1 143 ? -8.112 16.946 -4.698 1.00 93.19 143 LYS A N 1
ATOM 1197 C CA . LYS A 1 143 ? -6.842 17.533 -4.238 1.00 93.19 143 LYS A CA 1
ATOM 1198 C C . LYS A 1 143 ? -5.797 17.473 -5.357 1.00 93.19 143 LYS A C 1
ATOM 1200 O O . LYS A 1 143 ? -4.792 16.775 -5.226 1.00 93.19 143 LYS A O 1
ATOM 1205 N N . PHE A 1 144 ? -6.075 18.136 -6.481 1.00 91.44 144 PHE A N 1
ATOM 1206 C CA . PHE A 1 144 ? -5.257 18.041 -7.698 1.00 91.44 144 PHE A CA 1
ATOM 1207 C C . PHE A 1 144 ? -3.851 18.630 -7.532 1.00 91.44 144 PHE A C 1
ATOM 1209 O O . PHE A 1 144 ? -2.887 17.978 -7.927 1.00 91.44 144 PHE A O 1
ATOM 1216 N N . ASP A 1 145 ? -3.713 19.777 -6.872 1.00 90.56 145 ASP A N 1
ATOM 1217 C CA . ASP A 1 145 ? -2.397 20.399 -6.657 1.00 90.56 145 ASP A CA 1
ATOM 1218 C C . ASP A 1 145 ? -1.500 19.497 -5.792 1.00 90.56 145 ASP A C 1
ATOM 1220 O O . ASP A 1 145 ? -0.412 19.092 -6.202 1.00 90.56 145 ASP A O 1
ATOM 1224 N N . GLU A 1 146 ? -2.021 19.032 -4.646 1.00 93.38 146 GLU A N 1
ATOM 1225 C CA . GLU A 1 146 ? -1.327 18.058 -3.788 1.00 93.38 146 GLU A CA 1
ATOM 1226 C C . GLU A 1 146 ? -1.011 16.747 -4.532 1.00 93.38 146 GLU A C 1
ATOM 1228 O O . GLU A 1 146 ? -0.027 16.062 -4.229 1.00 93.38 146 GLU A O 1
ATOM 1233 N N . PHE A 1 147 ? -1.870 16.337 -5.469 1.00 95.56 147 PHE A N 1
ATOM 1234 C CA . PHE A 1 147 ? -1.651 15.150 -6.284 1.00 95.56 147 PHE A CA 1
ATOM 1235 C C . PHE A 1 147 ? -0.426 15.311 -7.186 1.00 95.56 147 PHE A C 1
ATOM 1237 O O . PHE A 1 147 ? 0.455 14.451 -7.126 1.00 95.56 147 PHE A O 1
ATOM 1244 N N . VAL A 1 148 ? -0.353 16.387 -7.975 1.00 93.94 148 VAL A N 1
ATOM 1245 C CA . VAL A 1 148 ? 0.723 16.612 -8.956 1.00 93.94 148 VAL A CA 1
ATOM 1246 C C . VAL A 1 148 ? 2.092 16.557 -8.280 1.00 93.94 148 VAL A C 1
ATOM 1248 O O . VAL A 1 148 ? 2.967 15.793 -8.713 1.00 93.94 148 VAL A O 1
ATOM 1251 N N . ASP A 1 149 ? 2.245 17.272 -7.167 1.00 94.94 149 ASP A N 1
ATOM 1252 C CA . ASP A 1 149 ? 3.504 17.337 -6.426 1.00 94.94 149 ASP A CA 1
ATOM 1253 C C . ASP A 1 149 ? 3.884 15.977 -5.835 1.00 94.94 149 ASP A C 1
ATOM 1255 O O . ASP A 1 149 ? 4.994 15.462 -6.029 1.00 94.94 149 ASP A O 1
ATOM 1259 N N . THR A 1 150 ? 2.946 15.348 -5.121 1.00 96.00 150 THR A N 1
ATOM 1260 C CA . THR A 1 150 ? 3.246 14.113 -4.386 1.00 96.00 150 THR A CA 1
ATOM 1261 C C . THR A 1 150 ? 3.405 12.896 -5.295 1.00 96.00 150 THR A C 1
ATOM 1263 O O . THR A 1 150 ? 4.195 12.001 -4.971 1.00 96.00 150 THR A O 1
ATOM 1266 N N . TYR A 1 151 ? 2.704 12.855 -6.431 1.00 97.62 151 TYR A N 1
ATOM 1267 C CA . TYR A 1 151 ? 2.849 11.816 -7.448 1.00 97.62 151 TYR A CA 1
ATOM 1268 C C . TYR A 1 151 ? 4.205 11.925 -8.146 1.00 97.62 151 TYR A C 1
ATOM 1270 O O . TYR A 1 151 ? 4.962 10.953 -8.166 1.00 97.62 151 TYR A O 1
ATOM 1278 N N . THR A 1 152 ? 4.559 13.120 -8.633 1.00 96.88 152 THR A N 1
ATOM 1279 C CA . THR A 1 152 ? 5.828 13.366 -9.336 1.00 96.88 152 THR A CA 1
ATOM 1280 C C . THR A 1 152 ? 7.027 13.068 -8.439 1.00 96.88 152 THR A C 1
ATOM 1282 O O . THR A 1 152 ? 7.952 12.360 -8.842 1.00 96.88 152 THR A O 1
ATOM 1285 N N . SER A 1 153 ? 6.993 13.549 -7.193 1.00 97.06 153 SER A N 1
ATOM 1286 C CA . SER A 1 153 ? 8.033 13.263 -6.199 1.00 97.06 153 SER A CA 1
ATOM 1287 C C . SER A 1 153 ? 8.161 11.761 -5.912 1.00 97.06 153 SER A C 1
ATOM 1289 O O . SER A 1 153 ? 9.269 11.222 -5.888 1.00 97.06 153 SER A O 1
ATOM 1291 N N . SER A 1 154 ? 7.037 11.047 -5.770 1.00 97.88 154 SER A N 1
ATOM 1292 C CA . SER A 1 154 ? 7.055 9.596 -5.537 1.00 97.88 154 SER A CA 1
ATOM 1293 C C . SER A 1 154 ? 7.631 8.824 -6.723 1.00 97.88 154 SER A C 1
ATOM 1295 O O . SER A 1 154 ? 8.481 7.964 -6.508 1.00 97.88 154 SER A O 1
ATOM 1297 N N . MET A 1 155 ? 7.248 9.164 -7.957 1.00 98.25 155 MET A N 1
ATOM 1298 C CA . MET A 1 155 ? 7.797 8.529 -9.161 1.00 98.25 155 MET A CA 1
ATOM 1299 C C . MET A 1 155 ? 9.309 8.737 -9.287 1.00 98.25 155 MET A C 1
ATOM 1301 O O . MET A 1 155 ? 10.031 7.791 -9.592 1.00 98.25 155 MET A O 1
ATOM 1305 N N . ARG A 1 156 ? 9.818 9.940 -8.978 1.00 98.19 156 ARG A N 1
ATOM 1306 C CA . ARG A 1 156 ? 11.268 10.209 -8.966 1.00 98.19 156 ARG A CA 1
ATOM 1307 C C . ARG A 1 156 ? 12.013 9.332 -7.958 1.00 98.19 156 ARG A C 1
ATOM 1309 O O . ARG A 1 156 ? 13.055 8.780 -8.300 1.00 98.19 156 ARG A O 1
ATOM 1316 N N . LYS A 1 157 ? 11.476 9.181 -6.741 1.00 98.31 157 LYS A N 1
ATOM 1317 C CA . LYS A 1 157 ? 12.073 8.326 -5.699 1.00 98.31 157 LYS A CA 1
ATOM 1318 C C . LYS A 1 157 ? 12.098 6.852 -6.110 1.00 98.31 157 LYS A C 1
ATOM 1320 O O . LYS A 1 157 ? 13.133 6.210 -5.979 1.00 98.31 157 LYS A O 1
ATOM 1325 N N . ILE A 1 158 ? 10.999 6.353 -6.678 1.00 98.38 158 ILE A N 1
ATOM 1326 C CA . ILE A 1 158 ? 10.907 4.981 -7.199 1.00 98.38 158 ILE A CA 1
ATOM 1327 C C . ILE A 1 158 ? 11.924 4.772 -8.329 1.00 98.38 158 ILE A C 1
ATOM 1329 O O . ILE A 1 158 ? 12.687 3.814 -8.285 1.00 98.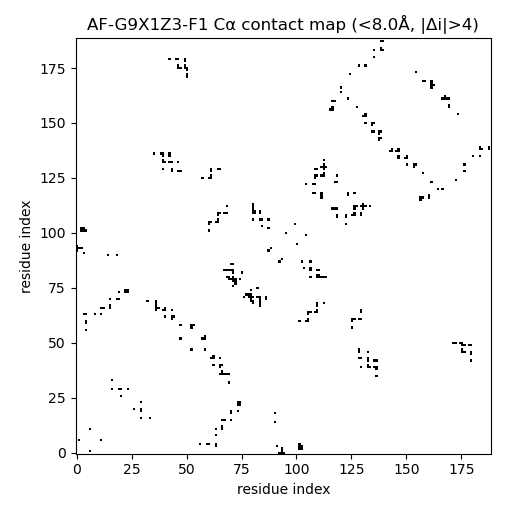38 158 ILE A O 1
ATOM 1333 N N . LYS A 1 159 ? 12.014 5.706 -9.290 1.00 98.25 159 LYS A N 1
ATOM 1334 C CA . LYS A 1 159 ? 12.985 5.639 -10.395 1.00 98.25 159 LYS A CA 1
ATOM 1335 C C . LYS A 1 159 ? 14.424 5.556 -9.901 1.00 98.25 159 LYS A C 1
ATOM 1337 O O . LYS A 1 159 ? 15.203 4.761 -10.419 1.00 98.25 159 LYS A O 1
ATOM 1342 N N . LYS A 1 160 ? 14.775 6.399 -8.924 1.00 97.88 160 LYS A N 1
ATOM 1343 C CA . LYS A 1 160 ? 16.112 6.431 -8.325 1.00 97.88 160 LYS A CA 1
ATOM 1344 C C . LYS A 1 160 ? 16.453 5.074 -7.705 1.00 97.88 160 LYS A C 1
ATOM 1346 O O . LYS A 1 160 ? 17.450 4.481 -8.095 1.00 97.88 160 LYS A O 1
ATOM 1351 N N . ASN A 1 161 ? 15.587 4.563 -6.830 1.00 97.81 161 ASN A N 1
ATOM 1352 C CA . ASN A 1 161 ? 15.789 3.277 -6.165 1.00 97.81 161 ASN A CA 1
ATOM 1353 C C . ASN A 1 161 ? 15.884 2.109 -7.160 1.00 97.81 161 ASN A C 1
ATOM 1355 O O . ASN A 1 161 ? 16.796 1.297 -7.048 1.00 97.81 161 ASN A O 1
ATOM 1359 N N . PHE A 1 162 ? 15.000 2.053 -8.160 1.00 97.81 162 PHE A N 1
ATOM 1360 C CA . PHE A 1 162 ? 15.017 0.982 -9.160 1.00 97.81 162 PHE A CA 1
ATOM 1361 C C . PHE A 1 162 ? 16.309 1.013 -9.984 1.00 97.81 162 PHE A C 1
ATOM 1363 O O . PHE A 1 162 ? 16.893 -0.032 -10.246 1.00 97.81 162 PHE A O 1
ATOM 1370 N N . LYS A 1 163 ? 16.803 2.208 -10.333 1.00 96.69 163 LYS A N 1
ATOM 1371 C CA . LYS A 1 163 ? 18.088 2.370 -11.022 1.00 96.69 163 LYS A CA 1
ATOM 1372 C C . LYS A 1 163 ? 19.269 1.928 -10.151 1.00 96.69 163 LYS A C 1
ATOM 1374 O O . LYS A 1 163 ? 20.143 1.230 -10.644 1.00 96.69 163 LYS A O 1
ATOM 1379 N N . GLU A 1 164 ? 19.310 2.347 -8.889 1.00 96.31 164 GLU A N 1
ATOM 1380 C CA . GLU A 1 164 ? 20.408 2.029 -7.961 1.00 96.31 164 GLU A CA 1
ATOM 1381 C C . GLU A 1 164 ? 20.484 0.533 -7.626 1.00 96.31 164 GLU A C 1
ATOM 1383 O O . GLU A 1 164 ? 21.574 0.018 -7.399 1.00 96.31 164 GLU A O 1
ATOM 1388 N N . ASN A 1 165 ? 19.346 -0.166 -7.654 1.00 94.88 165 ASN A N 1
ATOM 1389 C CA . ASN A 1 165 ? 19.245 -1.591 -7.333 1.00 94.88 165 ASN A CA 1
ATOM 1390 C C . ASN A 1 165 ? 19.064 -2.490 -8.572 1.00 94.88 165 ASN A C 1
ATOM 1392 O O . ASN A 1 165 ? 18.736 -3.659 -8.425 1.00 94.88 165 ASN A O 1
ATOM 1396 N N . ASN A 1 166 ? 19.268 -1.968 -9.790 1.00 94.25 166 ASN A N 1
ATOM 1397 C CA . ASN A 1 166 ? 19.127 -2.711 -11.055 1.00 94.25 166 ASN A CA 1
ATOM 1398 C C . ASN A 1 166 ? 17.762 -3.413 -11.254 1.00 94.25 166 ASN A C 1
ATOM 1400 O O . ASN A 1 166 ? 17.674 -4.459 -11.897 1.00 94.25 166 ASN A O 1
ATOM 1404 N N . ILE A 1 167 ? 16.681 -2.820 -10.743 1.00 93.75 167 ILE A N 1
ATOM 1405 C CA . ILE A 1 167 ? 15.311 -3.316 -10.911 1.00 93.75 167 ILE A CA 1
ATOM 1406 C C . ILE A 1 167 ? 14.766 -2.814 -12.255 1.00 93.75 167 ILE A C 1
ATOM 1408 O O . ILE A 1 167 ? 14.405 -1.643 -12.409 1.00 93.75 167 ILE A O 1
ATOM 1412 N N . ASN A 1 168 ? 14.681 -3.711 -13.238 1.00 93.31 168 ASN A N 1
ATOM 1413 C CA . ASN A 1 168 ? 14.372 -3.369 -14.636 1.00 93.31 168 ASN A CA 1
ATOM 1414 C C . ASN A 1 168 ? 12.882 -3.075 -14.918 1.00 93.31 168 ASN A C 1
ATOM 1416 O O . ASN A 1 168 ? 12.521 -2.708 -16.034 1.00 93.31 168 ASN A O 1
ATOM 1420 N N . ASP A 1 169 ? 12.012 -3.174 -13.912 1.00 96.12 169 ASP A N 1
AT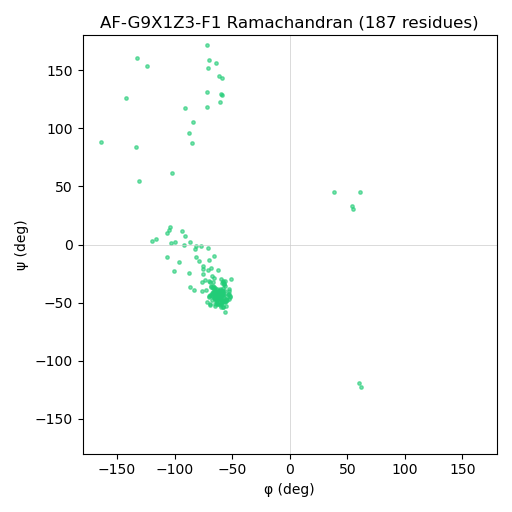OM 1421 C CA . ASP A 1 169 ? 10.557 -3.036 -14.056 1.00 96.12 169 ASP A CA 1
ATOM 1422 C C . ASP A 1 169 ? 10.024 -1.592 -13.983 1.00 96.12 169 ASP A C 1
ATOM 1424 O O . ASP A 1 169 ? 8.810 -1.376 -14.042 1.00 96.12 169 ASP A O 1
ATOM 1428 N N . TYR A 1 170 ? 10.891 -0.579 -13.845 1.00 97.44 170 TYR A N 1
ATOM 1429 C CA . TYR A 1 170 ? 10.445 0.801 -13.607 1.00 97.44 170 TYR A CA 1
ATOM 1430 C C . TYR A 1 170 ? 9.529 1.339 -14.714 1.00 97.44 170 TYR A C 1
ATOM 1432 O O . TYR A 1 170 ? 8.480 1.906 -14.413 1.00 97.44 170 TYR A O 1
ATOM 1440 N N . GLU A 1 171 ? 9.903 1.182 -15.987 1.00 97.81 171 GLU A N 1
ATOM 1441 C CA . GLU A 1 171 ? 9.111 1.736 -17.094 1.00 97.81 171 GLU A CA 1
ATOM 1442 C C . GLU A 1 171 ? 7.754 1.032 -17.217 1.00 97.81 171 GLU A C 1
ATOM 1444 O O . GLU A 1 171 ? 6.727 1.705 -17.290 1.00 97.81 171 GLU A O 1
ATOM 1449 N N . LYS A 1 172 ? 7.723 -0.299 -17.076 1.00 98.12 172 LYS A N 1
ATOM 1450 C CA . LYS A 1 172 ? 6.478 -1.082 -17.030 1.00 98.12 172 LYS A CA 1
ATOM 1451 C C . LYS A 1 172 ? 5.574 -0.642 -15.871 1.00 98.12 172 LYS A C 1
ATOM 1453 O O . LYS A 1 172 ? 4.362 -0.485 -16.031 1.00 98.12 172 LYS A O 1
ATOM 1458 N N . LEU A 1 173 ? 6.153 -0.401 -14.693 1.00 98.38 173 LEU A N 1
ATOM 1459 C CA . LEU A 1 173 ? 5.425 0.099 -13.526 1.00 98.38 173 LEU A CA 1
ATOM 1460 C C . LEU A 1 173 ? 4.886 1.510 -13.761 1.00 98.38 173 LEU A C 1
ATOM 1462 O O . LEU A 1 173 ? 3.732 1.790 -13.423 1.00 98.38 173 LEU A O 1
ATOM 1466 N N . ARG A 1 174 ? 5.705 2.394 -14.339 1.00 98.38 174 ARG A N 1
ATOM 1467 C CA . ARG A 1 174 ? 5.316 3.763 -14.677 1.00 98.38 174 ARG A CA 1
ATOM 1468 C C . ARG A 1 174 ? 4.124 3.749 -15.624 1.00 98.38 174 ARG A C 1
ATOM 1470 O O . ARG A 1 174 ? 3.131 4.400 -15.322 1.00 98.38 174 ARG A O 1
ATOM 1477 N N . GLU A 1 175 ? 4.188 2.984 -16.709 1.00 98.50 175 GLU A N 1
ATOM 1478 C CA . GLU A 1 175 ? 3.099 2.850 -17.682 1.00 98.50 175 GLU A CA 1
ATOM 1479 C C . GLU A 1 175 ? 1.802 2.363 -17.028 1.00 98.50 175 GLU A C 1
ATOM 1481 O O . GLU A 1 175 ? 0.756 3.000 -17.175 1.00 98.50 175 GLU A O 1
ATOM 1486 N N . ALA A 1 176 ? 1.871 1.301 -16.218 1.00 98.69 176 ALA A N 1
ATOM 1487 C CA . ALA A 1 176 ? 0.715 0.795 -15.483 1.00 98.69 176 ALA A CA 1
ATOM 1488 C C . ALA A 1 176 ? 0.093 1.865 -14.566 1.00 98.69 176 ALA A C 1
ATOM 1490 O O . ALA A 1 176 ? -1.130 2.024 -14.516 1.00 98.69 176 ALA A O 1
ATOM 1491 N N . CYS A 1 177 ? 0.921 2.634 -13.857 1.00 98.44 177 CYS A N 1
ATOM 1492 C CA . CYS A 1 177 ? 0.455 3.723 -13.002 1.00 98.44 177 CYS A CA 1
ATOM 1493 C C . CYS A 1 177 ? -0.163 4.879 -13.799 1.00 98.44 177 CYS A C 1
ATOM 1495 O O . CYS A 1 177 ? -1.197 5.412 -13.392 1.00 98.44 177 CYS A O 1
ATOM 1497 N N . GLU A 1 178 ? 0.432 5.251 -14.934 1.00 98.31 178 GLU A N 1
ATOM 1498 C CA . GLU A 1 178 ? -0.055 6.318 -15.811 1.00 98.31 178 GLU A CA 1
ATOM 1499 C C . GLU A 1 178 ? -1.430 5.985 -16.401 1.00 98.31 178 GLU A C 1
ATOM 1501 O O . GLU A 1 178 ? -2.337 6.820 -16.349 1.00 98.31 178 GLU A O 1
ATOM 1506 N N . ILE A 1 179 ? -1.631 4.744 -16.856 1.00 98.38 179 ILE A N 1
ATOM 1507 C CA . ILE A 1 179 ? -2.936 4.252 -17.319 1.00 98.38 179 ILE A CA 1
ATOM 1508 C C . ILE A 1 179 ? -3.987 4.418 -16.214 1.00 98.38 179 ILE A C 1
ATOM 1510 O O . ILE A 1 179 ? -5.061 4.983 -16.437 1.00 98.38 179 ILE A O 1
ATOM 1514 N N . VAL A 1 180 ? -3.682 3.967 -14.994 1.00 98.31 180 VAL A N 1
ATOM 1515 C CA . VAL A 1 180 ? -4.630 4.032 -13.872 1.00 98.31 180 VAL A CA 1
ATOM 1516 C C . VAL A 1 180 ? -4.887 5.469 -13.417 1.00 98.31 180 VAL A C 1
ATOM 1518 O O . VAL A 1 180 ? -6.025 5.799 -13.065 1.00 98.31 180 VAL A O 1
ATOM 1521 N N . LYS A 1 181 ? -3.872 6.338 -13.457 1.00 97.69 181 LYS A N 1
ATOM 1522 C CA . LYS A 1 181 ? -4.015 7.778 -13.214 1.00 97.69 181 LYS A CA 1
ATOM 1523 C C . LYS A 1 181 ? -5.016 8.387 -14.195 1.00 97.69 181 LYS A C 1
ATOM 1525 O O . LYS A 1 181 ? -5.996 8.977 -13.748 1.00 97.69 181 LYS A O 1
ATOM 1530 N N . ILE A 1 182 ? -4.820 8.193 -15.502 1.00 97.00 182 ILE A N 1
ATOM 1531 C CA . ILE A 1 182 ? -5.698 8.734 -16.554 1.00 97.00 182 ILE A CA 1
ATOM 1532 C C . ILE A 1 182 ? -7.133 8.224 -16.377 1.00 97.00 182 ILE A C 1
ATOM 1534 O O . ILE A 1 182 ? -8.069 9.019 -16.330 1.00 97.00 182 ILE A O 1
ATOM 1538 N N . GLN A 1 183 ? -7.314 6.916 -16.165 1.00 96.31 183 GLN A N 1
ATOM 1539 C CA . GLN A 1 183 ? -8.633 6.334 -15.883 1.00 96.31 183 GLN A CA 1
ATOM 1540 C C . GLN A 1 183 ? -9.305 6.935 -14.638 1.00 96.31 183 GLN A C 1
ATOM 1542 O O . GLN A 1 183 ? -10.531 6.962 -14.546 1.00 96.31 183 GLN A O 1
ATOM 1547 N N . THR A 1 184 ? -8.520 7.350 -13.642 1.00 95.31 184 THR A N 1
ATOM 1548 C CA . THR A 1 184 ? -9.042 7.980 -12.424 1.00 95.31 184 THR A CA 1
ATOM 1549 C C . THR A 1 184 ? -9.453 9.425 -12.690 1.00 95.31 184 THR A C 1
ATOM 1551 O O . THR A 1 184 ? -10.514 9.825 -12.222 1.00 95.31 184 THR A O 1
ATOM 1554 N N . ILE A 1 185 ? -8.677 10.176 -13.476 1.00 92.38 185 ILE A N 1
ATOM 1555 C CA . ILE A 1 185 ? -9.018 11.544 -13.894 1.00 92.38 185 ILE A CA 1
ATOM 1556 C C . ILE A 1 185 ? -10.326 11.545 -14.689 1.00 92.38 185 ILE A C 1
ATOM 1558 O O . ILE A 1 185 ? -11.256 12.236 -14.297 1.00 92.38 185 ILE A O 1
ATOM 1562 N N . ILE A 1 186 ? -10.435 10.706 -15.727 1.00 91.19 186 ILE A N 1
ATOM 1563 C CA . ILE A 1 186 ? -11.620 10.641 -16.606 1.00 91.19 186 ILE A CA 1
ATOM 1564 C C . ILE A 1 186 ? -12.903 10.356 -15.821 1.00 91.19 186 ILE A C 1
ATOM 1566 O O . ILE A 1 186 ? -13.960 10.858 -16.163 1.00 91.19 186 ILE A O 1
ATOM 1570 N N . LYS A 1 187 ? -12.829 9.559 -14.751 1.00 88.44 187 LYS A N 1
ATOM 1571 C CA . LYS A 1 187 ? -14.000 9.239 -13.928 1.00 88.44 187 LYS A CA 1
ATOM 1572 C C . LYS A 1 187 ? -14.498 10.428 -13.078 1.00 88.44 187 LYS A C 1
ATOM 1574 O O . LYS A 1 187 ? -15.624 10.382 -12.591 1.00 88.44 187 LYS A O 1
ATOM 1579 N N .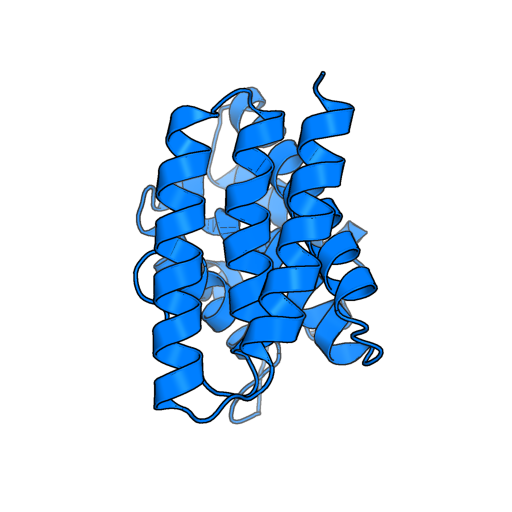 ASN A 1 188 ? -13.641 11.413 -12.815 1.00 78.81 188 ASN A N 1
ATOM 1580 C CA . ASN A 1 188 ? -13.944 12.566 -11.961 1.00 78.81 188 ASN A CA 1
ATOM 1581 C C . ASN A 1 188 ? -14.225 13.853 -12.764 1.00 78.81 188 ASN A C 1
ATOM 1583 O O . ASN A 1 188 ? -14.452 14.891 -12.147 1.00 78.81 188 ASN A O 1
ATOM 1587 N N . ILE A 1 189 ? -14.190 13.781 -14.099 1.00 69.44 189 ILE A N 1
ATOM 1588 C CA . ILE A 1 189 ? -14.680 14.810 -15.028 1.00 69.44 189 ILE A CA 1
ATOM 1589 C C . ILE A 1 189 ? -16.121 14.450 -15.389 1.00 69.44 189 ILE A C 1
ATOM 1591 O O . ILE A 1 189 ? -16.963 15.371 -15.399 1.00 69.44 189 ILE A O 1
#

Secondary structure (DSSP, 8-state):
---TTTS-HHHHHHHHHHHHHHH-S-HHHHHHHHHHHHHHHHHHHHHHHHHT---HHHHHHHHHHHHHTTTTHHHHGGGHHHHHHHHHHHHH-----STT-HHHHHHHHHHHTSS-----HHHHHHHHHHHHHHHHTTGGGT-HHHHHHHHHHHHHHHHHHHHHTT-TTHHHHHHHHHHHHHHHHHHT-

pLDDT: mean 92.39, std 10.5, range [44.78, 98.81]

Mean predicted aligned error: 3.97 Å